Protein AF-0000000065810331 (afdb_homodimer)

Structure (mmCIF, N/CA/C/O backbone):
data_AF-0000000065810331-model_v1
#
loop_
_entity.id
_entity.type
_entity.pdbx_description
1 polymer 'Photosystem II extrinsic protein V'
#
loop_
_atom_site.group_PDB
_atom_site.id
_atom_site.type_symbol
_atom_site.label_atom_id
_atom_site.label_alt_id
_atom_site.label_comp_id
_atom_site.label_asym_id
_atom_site.label_entity_id
_atom_site.label_seq_id
_atom_site.pdbx_PDB_ins_code
_atom_site.Cartn_x
_atom_site.Cartn_y
_atom_site.Cartn_z
_atom_site.occupancy
_atom_site.B_iso_or_equiv
_atom_site.auth_seq_id
_atom_site.auth_comp_id
_atom_site.auth_asym_id
_atom_site.auth_atom_id
_atom_site.pdbx_PDB_model_num
ATOM 1 N N . MET A 1 1 ? 68.625 -3.775 -7.477 1 37.31 1 MET A N 1
ATOM 2 C CA . MET A 1 1 ? 67.625 -3.791 -6.391 1 37.31 1 MET A CA 1
ATOM 3 C C . MET A 1 1 ? 66.25 -3.289 -6.871 1 37.31 1 MET A C 1
ATOM 5 O O . MET A 1 1 ? 66.062 -2.08 -6.969 1 37.31 1 MET A O 1
ATOM 9 N N . PHE A 1 2 ? 65.688 -3.941 -7.91 1 48.97 2 PHE A N 1
ATOM 10 C CA . PHE A 1 2 ? 64.375 -3.711 -8.516 1 48.97 2 PHE A CA 1
ATOM 11 C C . PHE A 1 2 ? 63.25 -3.971 -7.512 1 48.97 2 PHE A C 1
ATOM 13 O O . PHE A 1 2 ? 63.125 -5.082 -6.996 1 48.97 2 PHE A O 1
ATOM 20 N N . VAL A 1 3 ? 62.844 -2.977 -6.668 1 42.34 3 VAL A N 1
ATOM 21 C CA . VAL A 1 3 ? 61.688 -2.959 -5.773 1 42.34 3 VAL A CA 1
ATOM 22 C C . VAL A 1 3 ? 60.406 -3.244 -6.566 1 42.34 3 VAL A C 1
ATOM 24 O O . VAL A 1 3 ? 60.062 -2.502 -7.492 1 42.34 3 VAL A O 1
ATOM 27 N N . LYS A 1 4 ? 60 -4.527 -6.75 1 50.56 4 LYS A N 1
ATOM 28 C CA . LYS A 1 4 ? 58.688 -4.926 -7.242 1 50.56 4 LYS A CA 1
ATOM 29 C C . LYS A 1 4 ? 57.562 -4.238 -6.453 1 50.56 4 LYS A C 1
ATOM 31 O O . LYS A 1 4 ? 57.438 -4.449 -5.25 1 50.56 4 LYS A O 1
ATOM 36 N N . MET A 1 5 ? 57.125 -3.051 -6.891 1 46.34 5 MET A N 1
ATOM 37 C CA . MET A 1 5 ? 55.938 -2.43 -6.324 1 46.34 5 MET A CA 1
ATOM 38 C C . MET A 1 5 ? 54.719 -3.324 -6.512 1 46.34 5 MET A C 1
ATOM 40 O O . MET A 1 5 ? 54.281 -3.586 -7.645 1 46.34 5 MET A O 1
ATOM 44 N N . ILE A 1 6 ? 54.438 -4.363 -5.691 1 55.47 6 ILE A N 1
ATOM 45 C CA . ILE A 1 6 ? 53.156 -5.074 -5.637 1 55.47 6 ILE A CA 1
ATOM 46 C C . ILE A 1 6 ? 52.031 -4.082 -5.371 1 55.47 6 ILE A C 1
ATOM 48 O O . ILE A 1 6 ? 52 -3.453 -4.312 1 55.47 6 ILE A O 1
ATOM 52 N N . GLY A 1 7 ? 51.5 -3.381 -6.395 1 48 7 GLY A N 1
ATOM 53 C CA . GLY A 1 7 ? 50.281 -2.605 -6.273 1 48 7 GLY A CA 1
ATOM 54 C C . GLY A 1 7 ? 49.094 -3.422 -5.773 1 48 7 GLY A C 1
ATOM 55 O O . GLY A 1 7 ? 48.719 -4.426 -6.383 1 48 7 GLY A O 1
ATOM 56 N N . TRP A 1 8 ? 48.719 -3.385 -4.438 1 53.47 8 TRP A N 1
ATOM 57 C CA . TRP A 1 8 ? 47.5 -3.916 -3.844 1 53.47 8 TRP A CA 1
ATOM 58 C C . TRP A 1 8 ? 46.281 -3.377 -4.562 1 53.47 8 TRP A C 1
ATOM 60 O O . TRP A 1 8 ? 45.938 -2.195 -4.441 1 53.47 8 TRP A O 1
ATOM 70 N N . LEU A 1 9 ? 45.812 -4.016 -5.691 1 54.44 9 LEU A N 1
ATOM 71 C CA . LEU A 1 9 ? 44.5 -3.732 -6.246 1 54.44 9 LEU A CA 1
ATOM 72 C C . LEU A 1 9 ? 43.406 -4.031 -5.227 1 54.44 9 LEU A C 1
ATOM 74 O O . LEU A 1 9 ? 43.156 -5.195 -4.883 1 54.44 9 LEU A O 1
ATOM 78 N N . VAL A 1 10 ? 43 -3.109 -4.301 1 52.91 10 VAL A N 1
ATOM 79 C CA . VAL A 1 10 ? 41.812 -3.211 -3.461 1 52.91 10 VAL A CA 1
ATOM 80 C C . VAL A 1 10 ? 40.562 -3.309 -4.34 1 52.91 10 VAL A C 1
ATOM 82 O O . VAL A 1 10 ? 40.219 -2.354 -5.039 1 52.91 10 VAL A O 1
ATOM 85 N N . LEU A 1 11 ? 40.188 -4.473 -4.801 1 52.38 11 LEU A N 1
ATOM 86 C CA . LEU A 1 11 ? 38.875 -4.703 -5.391 1 52.38 11 LEU A CA 1
ATOM 87 C C . LEU A 1 11 ? 37.75 -4.223 -4.461 1 52.38 11 LEU A C 1
ATOM 89 O O . LEU A 1 11 ? 37.531 -4.816 -3.402 1 52.38 11 LEU A O 1
ATOM 93 N N . PHE A 1 12 ? 37.406 -2.973 -4.527 1 50.09 12 PHE A N 1
ATOM 94 C CA . PHE A 1 12 ? 36.188 -2.496 -3.877 1 50.09 12 PHE A CA 1
ATOM 95 C C . PHE A 1 12 ? 35 -3.32 -4.312 1 50.09 12 PHE A C 1
ATOM 97 O O . PHE A 1 12 ? 34.594 -3.262 -5.473 1 50.09 12 PHE A O 1
ATOM 104 N N . LEU A 1 13 ? 34.75 -4.48 -3.742 1 48.56 13 LEU A N 1
ATOM 105 C CA . LEU A 1 13 ? 33.438 -5.125 -3.83 1 48.56 13 LEU A CA 1
ATOM 106 C C . LEU A 1 13 ? 32.344 -4.148 -3.473 1 48.56 13 LEU A C 1
ATOM 108 O O . LEU A 1 13 ? 32.188 -3.752 -2.312 1 48.56 13 LEU A O 1
ATOM 112 N N . PHE A 1 14 ? 32 -3.268 -4.422 1 50.59 14 PHE A N 1
ATOM 113 C CA . PHE A 1 14 ? 30.75 -2.525 -4.27 1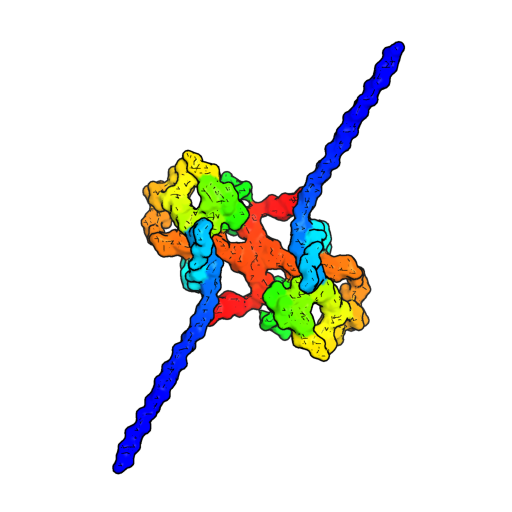 50.59 14 PHE A CA 1
ATOM 114 C C . PHE A 1 14 ? 29.609 -3.465 -3.934 1 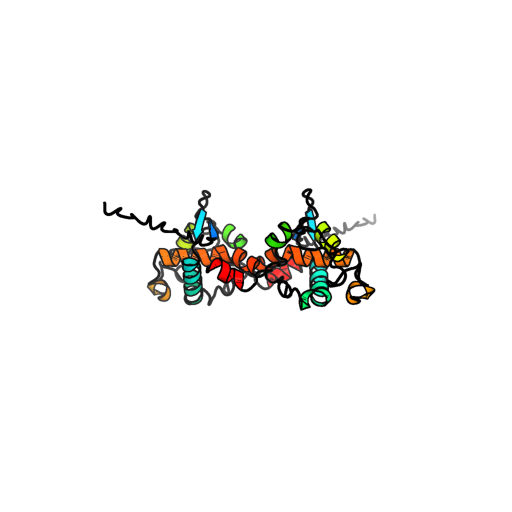50.59 14 PHE A C 1
ATOM 116 O O . PHE A 1 14 ? 29.188 -4.27 -4.77 1 50.59 14 PHE A O 1
ATOM 123 N N . ALA A 1 15 ? 29.516 -3.898 -2.738 1 48.25 15 ALA A N 1
ATOM 124 C CA . ALA A 1 15 ? 28.266 -4.512 -2.281 1 48.25 15 ALA A CA 1
ATOM 125 C C . ALA A 1 15 ? 27.062 -3.686 -2.709 1 48.25 15 ALA A C 1
ATOM 127 O O . ALA A 1 15 ? 26.797 -2.621 -2.145 1 48.25 15 ALA A O 1
ATOM 128 N N . HIS A 1 16 ? 26.734 -3.668 -4.004 1 50.38 16 HIS A N 1
ATOM 129 C CA . HIS A 1 16 ? 25.422 -3.145 -4.363 1 50.38 16 HIS A CA 1
ATOM 130 C C . HIS A 1 16 ? 24.344 -3.711 -3.451 1 50.38 16 HIS A C 1
ATOM 132 O O . HIS A 1 16 ? 24.094 -4.918 -3.451 1 50.38 16 HIS A O 1
ATOM 138 N N . GLN A 1 17 ? 24.297 -3.236 -2.252 1 49.59 17 GLN A N 1
ATOM 139 C CA . GLN A 1 17 ? 23.172 -3.609 -1.402 1 49.59 17 GLN A CA 1
ATOM 140 C C . GLN A 1 17 ? 21.859 -3.596 -2.188 1 49.59 17 GLN A C 1
ATOM 142 O O . GLN A 1 17 ? 21.312 -2.529 -2.479 1 49.59 17 GLN A O 1
ATOM 147 N N . THR A 1 18 ? 21.672 -4.531 -3.109 1 57.12 18 THR A N 1
ATOM 148 C CA . THR A 1 18 ? 20.406 -4.68 -3.82 1 57.12 18 THR A CA 1
ATOM 149 C C . THR A 1 18 ? 19.25 -4.832 -2.838 1 57.12 18 THR A C 1
ATOM 151 O O . THR A 1 18 ? 19.359 -5.543 -1.835 1 57.12 18 THR A O 1
ATOM 154 N N . TRP A 1 19 ? 18.453 -3.828 -2.699 1 63.16 19 TRP A N 1
ATOM 155 C CA . TRP A 1 19 ? 17.266 -3.92 -1.845 1 63.16 19 TRP A CA 1
ATOM 156 C C . TRP A 1 19 ? 16.406 -5.113 -2.236 1 63.16 19 TRP A C 1
ATOM 158 O O . TRP A 1 19 ? 16.312 -5.461 -3.416 1 63.16 19 TRP A O 1
ATOM 168 N N . ALA A 1 20 ? 16.219 -5.934 -1.306 1 74.81 20 ALA A N 1
ATOM 169 C CA . ALA A 1 20 ? 15.359 -7.098 -1.478 1 74.81 20 ALA A CA 1
ATOM 170 C C . ALA A 1 20 ? 14.094 -6.973 -0.63 1 74.81 20 ALA A C 1
ATOM 172 O O . ALA A 1 20 ? 14.094 -6.285 0.394 1 74.81 20 ALA A O 1
ATOM 173 N N . ILE A 1 21 ? 13.055 -7.391 -1.246 1 82.31 21 ILE A N 1
ATOM 174 C CA . ILE A 1 21 ? 11.797 -7.449 -0.507 1 82.31 21 ILE A CA 1
ATOM 175 C C . ILE A 1 21 ? 11.648 -8.82 0.146 1 82.31 21 ILE A C 1
ATOM 177 O O . ILE A 1 21 ? 11.891 -9.852 -0.49 1 82.31 21 ILE A O 1
ATOM 181 N N . GLU A 1 22 ? 11.328 -8.758 1.366 1 87.31 22 GLU A N 1
ATOM 182 C CA . GLU A 1 22 ? 11.102 -10 2.098 1 87.31 22 GLU A CA 1
ATOM 183 C C . GLU A 1 22 ? 9.68 -10.516 1.893 1 87.31 22 GLU A C 1
ATOM 185 O O . GLU A 1 22 ? 8.719 -9.75 2.004 1 87.31 22 GLU A O 1
ATOM 190 N N . VAL A 1 23 ? 9.648 -11.773 1.559 1 92.94 23 VAL A N 1
ATOM 191 C CA . VAL A 1 23 ? 8.352 -12.398 1.335 1 92.94 23 VAL A CA 1
ATOM 192 C C . VAL A 1 23 ? 8.266 -13.703 2.115 1 92.94 23 VAL A C 1
ATOM 194 O O . VAL A 1 23 ? 9.242 -14.453 2.193 1 92.94 23 VAL A O 1
ATOM 197 N N . ALA A 1 24 ? 7.102 -13.984 2.705 1 92.88 24 ALA A N 1
ATOM 198 C CA . ALA A 1 24 ? 6.902 -15.25 3.414 1 92.88 24 ALA A CA 1
ATOM 199 C C . ALA A 1 24 ? 7.027 -16.438 2.465 1 92.88 24 ALA A C 1
ATOM 201 O O . ALA A 1 24 ? 6.395 -16.469 1.407 1 92.88 24 ALA A O 1
ATOM 202 N N . LYS A 1 25 ? 7.844 -17.328 2.857 1 94.56 25 LYS A N 1
ATOM 203 C CA . LYS A 1 25 ? 8.062 -18.5 2.023 1 94.56 25 LYS A CA 1
ATOM 204 C C . LYS A 1 25 ? 7.012 -19.578 2.293 1 94.56 25 LYS A C 1
ATOM 206 O O . LYS A 1 25 ? 6.523 -20.219 1.362 1 94.56 25 LYS A O 1
ATOM 211 N N . ASP A 1 26 ? 6.727 -19.719 3.619 1 94.12 26 ASP A N 1
ATOM 212 C CA . ASP A 1 26 ? 5.801 -20.75 4.047 1 94.12 26 ASP A CA 1
ATOM 213 C C . ASP A 1 26 ? 5.172 -20.406 5.395 1 94.12 26 ASP A C 1
ATOM 215 O O . ASP A 1 26 ? 5.32 -19.297 5.887 1 94.12 26 ASP A O 1
ATOM 219 N N . THR A 1 27 ? 4.414 -21.375 5.953 1 88.38 27 THR A N 1
ATOM 220 C CA . THR A 1 27 ? 3.701 -21.109 7.199 1 88.38 27 THR A CA 1
ATOM 221 C C . THR A 1 27 ? 4.617 -21.328 8.398 1 88.38 27 THR A C 1
ATOM 223 O O . THR A 1 27 ? 4.227 -21.078 9.539 1 88.38 27 THR A O 1
ATOM 226 N N . ASN A 1 28 ? 5.836 -21.766 8.148 1 89.38 28 ASN A N 1
ATOM 227 C CA . ASN A 1 28 ? 6.758 -22.047 9.242 1 89.38 28 ASN A CA 1
ATOM 228 C C . ASN A 1 28 ? 7.637 -20.828 9.562 1 89.38 28 ASN A C 1
ATOM 230 O O . ASN A 1 28 ? 8.633 -20.953 10.281 1 89.38 28 ASN A O 1
ATOM 234 N N . GLY A 1 29 ? 7.359 -19.734 8.969 1 85.31 29 GLY A N 1
ATOM 235 C CA . GLY A 1 29 ? 8.078 -18.516 9.281 1 85.31 29 GLY A CA 1
ATOM 236 C C . GLY A 1 29 ? 9.25 -18.25 8.352 1 85.31 29 GLY A C 1
ATOM 237 O O . GLY A 1 29 ? 9.984 -17.281 8.523 1 85.31 29 GLY A O 1
ATOM 238 N N . GLY A 1 30 ? 9.406 -19.125 7.375 1 90.38 30 GLY A N 1
ATOM 239 C CA . GLY A 1 30 ? 10.461 -18.891 6.398 1 90.38 30 GLY A CA 1
ATOM 240 C C . GLY A 1 30 ? 10.25 -17.625 5.586 1 90.38 30 GLY A C 1
ATOM 241 O O . GLY A 1 30 ? 9.117 -17.281 5.25 1 90.38 30 GLY A O 1
ATOM 242 N N . ILE A 1 31 ? 11.352 -16.906 5.398 1 90.19 31 ILE A N 1
ATOM 243 C CA . ILE A 1 31 ? 11.32 -15.68 4.609 1 90.19 31 ILE A CA 1
ATOM 244 C C . ILE A 1 31 ? 12.32 -15.781 3.461 1 90.19 31 ILE A C 1
ATOM 246 O O . ILE A 1 31 ? 13.406 -16.344 3.619 1 90.19 31 ILE A O 1
ATOM 250 N N . LEU A 1 32 ? 11.891 -15.32 2.33 1 91.44 32 LEU A N 1
ATOM 251 C CA . LEU A 1 32 ? 12.781 -15.234 1.182 1 91.44 32 LEU A CA 1
ATOM 252 C C . LEU A 1 32 ? 12.953 -13.789 0.734 1 91.44 32 LEU A C 1
ATOM 254 O O . LEU A 1 32 ? 11.992 -13.016 0.728 1 91.44 32 LEU A O 1
ATOM 258 N N . ASN A 1 33 ? 14.164 -13.469 0.441 1 89.88 33 ASN A N 1
ATOM 259 C CA . ASN A 1 33 ? 14.453 -12.172 -0.164 1 89.88 33 ASN A CA 1
ATOM 260 C C . ASN A 1 33 ? 14.344 -12.227 -1.685 1 89.88 33 ASN A C 1
ATOM 262 O O . ASN A 1 33 ? 15.031 -13.023 -2.332 1 89.88 33 ASN A O 1
ATOM 266 N N . ILE A 1 34 ? 13.484 -11.398 -2.172 1 89.81 34 ILE A N 1
ATOM 267 C CA . ILE A 1 34 ? 13.258 -11.398 -3.611 1 89.81 34 ILE A CA 1
ATOM 268 C C . ILE A 1 34 ? 14.039 -10.25 -4.254 1 89.81 34 ILE A C 1
ATOM 270 O O . ILE A 1 34 ? 13.898 -9.094 -3.85 1 89.81 34 ILE A O 1
ATOM 274 N N . ALA A 1 35 ? 14.797 -10.57 -5.258 1 88.81 35 ALA A N 1
ATOM 275 C CA . ALA A 1 35 ? 15.578 -9.57 -5.973 1 88.81 35 ALA A CA 1
ATOM 276 C C . ALA A 1 35 ? 14.695 -8.742 -6.902 1 88.81 35 ALA A C 1
ATOM 278 O O . ALA A 1 35 ? 13.695 -9.242 -7.422 1 88.81 35 ALA A O 1
ATOM 279 N N . PRO A 1 36 ? 15.117 -7.523 -7.164 1 88.38 36 PRO A N 1
ATOM 280 C CA . PRO A 1 36 ? 14.328 -6.652 -8.039 1 88.38 36 PRO A CA 1
ATOM 281 C C . PRO A 1 36 ? 14.102 -7.262 -9.422 1 88.38 36 PRO A C 1
ATOM 283 O O . PRO A 1 36 ? 13.008 -7.121 -9.992 1 88.38 36 PRO A O 1
ATOM 286 N N . GLU A 1 37 ? 15.109 -7.941 -9.93 1 91.88 37 GLU A N 1
ATOM 287 C CA . GLU A 1 37 ? 14.969 -8.539 -11.25 1 91.88 37 GLU A CA 1
ATOM 288 C C . GLU A 1 37 ? 13.898 -9.633 -11.258 1 91.88 37 GLU A C 1
ATOM 290 O O . GLU A 1 37 ? 13.156 -9.781 -12.227 1 91.88 37 GLU A O 1
ATOM 295 N N . GLN A 1 38 ? 13.844 -10.367 -10.195 1 93.88 38 GLN A N 1
ATOM 296 C CA . GLN A 1 38 ? 12.828 -11.406 -10.07 1 93.88 38 GLN A CA 1
ATOM 297 C C . GLN A 1 38 ? 11.43 -10.805 -9.961 1 93.88 38 GLN A C 1
ATOM 299 O O . GLN A 1 38 ? 10.469 -11.352 -10.5 1 93.88 38 GLN A O 1
ATOM 304 N N . LEU A 1 39 ? 11.336 -9.758 -9.273 1 94.44 39 LEU A N 1
ATOM 305 C CA . LEU A 1 39 ? 10.055 -9.062 -9.148 1 94.44 39 LEU A CA 1
ATOM 306 C C . LEU A 1 39 ? 9.594 -8.539 -10.5 1 94.44 39 LEU A C 1
ATOM 308 O O . LEU A 1 39 ? 8.414 -8.641 -10.844 1 94.44 39 LEU A O 1
ATOM 312 N N . LYS A 1 40 ? 10.539 -8.016 -11.258 1 95.75 40 LYS A N 1
ATOM 313 C CA . LYS A 1 40 ? 10.211 -7.535 -12.594 1 95.75 40 LYS A CA 1
ATOM 314 C C . LYS A 1 40 ? 9.727 -8.68 -13.484 1 95.75 40 LYS A C 1
ATOM 316 O O . LYS A 1 40 ? 8.758 -8.523 -14.227 1 95.75 40 LYS A O 1
ATOM 321 N N . ARG A 1 41 ? 10.406 -9.734 -13.422 1 97.19 41 ARG A N 1
ATOM 322 C CA . ARG A 1 41 ? 10 -10.914 -14.188 1 97.19 41 ARG A CA 1
ATOM 323 C C . ARG A 1 41 ? 8.609 -11.383 -13.766 1 97.19 41 ARG A C 1
ATOM 325 O O . ARG A 1 41 ? 7.766 -11.68 -14.617 1 97.19 41 ARG A O 1
ATOM 332 N N . GLY A 1 42 ? 8.344 -11.477 -12.484 1 98.25 42 GLY A N 1
ATOM 333 C CA . GLY A 1 42 ? 7.047 -11.875 -11.969 1 98.25 42 GLY A CA 1
ATOM 334 C C . GLY A 1 42 ? 5.914 -10.977 -12.445 1 98.25 42 GLY A C 1
ATOM 335 O O . GLY A 1 42 ? 4.84 -11.469 -12.797 1 98.25 42 GLY A O 1
ATOM 336 N N . LYS A 1 43 ? 6.203 -9.727 -12.422 1 97.81 43 LYS A N 1
ATOM 337 C CA . LYS A 1 43 ? 5.211 -8.773 -12.906 1 97.81 43 LYS A CA 1
ATOM 338 C C . LYS A 1 43 ? 4.883 -9.023 -14.375 1 97.81 43 LYS A C 1
ATOM 340 O O . LYS A 1 43 ? 3.709 -9.078 -14.758 1 97.81 43 LYS A O 1
ATOM 345 N N . ARG A 1 44 ? 5.875 -9.164 -15.219 1 98.31 44 ARG A N 1
ATOM 346 C CA . ARG A 1 44 ? 5.672 -9.422 -16.641 1 98.31 44 ARG A CA 1
ATOM 347 C C . ARG A 1 44 ? 4.855 -10.688 -16.859 1 98.31 44 ARG A C 1
ATOM 349 O O . ARG A 1 44 ? 3.902 -10.688 -17.641 1 98.31 44 ARG A O 1
ATOM 356 N N . LEU A 1 45 ? 5.215 -11.711 -16.188 1 98.69 45 LEU A N 1
ATOM 357 C CA . LEU A 1 45 ? 4.535 -12.992 -16.344 1 98.69 45 LEU A CA 1
ATOM 358 C C . LEU A 1 45 ? 3.105 -12.914 -15.82 1 98.69 45 LEU A C 1
ATOM 360 O O . LEU A 1 45 ? 2.18 -13.43 -16.453 1 98.69 45 LEU A O 1
ATOM 364 N N . PHE A 1 46 ? 2.912 -12.281 -14.727 1 98.69 46 PHE A N 1
ATOM 365 C CA . PHE A 1 46 ? 1.565 -12.094 -14.203 1 98.69 46 PHE A CA 1
ATOM 366 C C . PHE A 1 46 ? 0.681 -11.375 -15.211 1 98.69 46 PHE A C 1
ATOM 368 O O . PHE A 1 46 ? -0.453 -11.797 -15.461 1 98.69 46 PHE A O 1
ATOM 375 N N . ASN A 1 47 ? 1.188 -10.305 -15.773 1 97.81 47 ASN A N 1
ATOM 376 C CA . ASN A 1 47 ? 0.433 -9.508 -16.719 1 97.81 47 ASN A CA 1
ATOM 377 C C . ASN A 1 47 ? 0.071 -10.312 -17.969 1 97.81 47 ASN A C 1
ATOM 379 O O . ASN A 1 47 ? -1.024 -10.156 -18.516 1 97.81 47 ASN A O 1
ATOM 383 N N . SER A 1 48 ? 0.91 -11.188 -18.344 1 97.38 48 SER A N 1
ATOM 384 C CA . SER A 1 48 ? 0.684 -11.922 -19.578 1 97.38 48 SER A CA 1
ATOM 385 C C . SER A 1 48 ? -0.166 -13.164 -19.344 1 97.38 48 SER A C 1
ATOM 387 O O . SER A 1 48 ? -0.877 -13.625 -20.234 1 97.38 48 SER A O 1
ATOM 389 N N . HIS A 1 49 ? -0.121 -13.664 -18.094 1 97.88 49 HIS A N 1
ATOM 390 C CA . HIS A 1 49 ? -0.708 -14.984 -17.875 1 97.88 49 HIS A CA 1
ATOM 391 C C . HIS A 1 49 ? -1.94 -14.898 -16.984 1 97.88 49 HIS A C 1
ATOM 393 O O . HIS A 1 49 ? -2.818 -15.758 -17.047 1 97.88 49 HIS A O 1
ATOM 399 N N . CYS A 1 50 ? -2.043 -13.891 -16.172 1 98.06 50 CYS A N 1
ATOM 400 C CA . CYS A 1 50 ? -2.99 -13.992 -15.062 1 98.06 50 CYS A CA 1
ATOM 401 C C . CYS A 1 50 ? -3.895 -12.766 -15.008 1 98.06 50 CYS A C 1
ATOM 403 O O . CYS A 1 50 ? -5.035 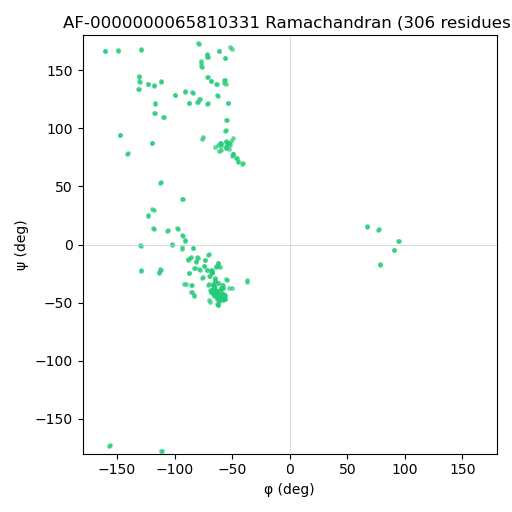-12.852 -14.547 1 98.06 50 CYS A O 1
ATOM 405 N N . SER A 1 51 ? -3.498 -11.586 -15.602 1 97.12 51 SER A N 1
ATOM 406 C CA . SER A 1 51 ? -4.094 -10.289 -15.289 1 97.12 51 SER A CA 1
ATOM 407 C C . SER A 1 51 ? -5.418 -10.094 -16.031 1 97.12 51 SER A C 1
ATOM 409 O O . SER A 1 51 ? -6.18 -9.18 -15.711 1 97.12 51 SER A O 1
ATOM 411 N N . SER A 1 52 ? -5.742 -10.914 -16.953 1 96.38 52 SER A N 1
ATOM 412 C CA . SER A 1 52 ? -7.02 -10.766 -17.641 1 96.38 52 SER A CA 1
ATOM 413 C C . SER A 1 52 ? -8.188 -10.984 -16.688 1 96.38 52 SER A C 1
ATOM 415 O O . SER A 1 52 ? -9.242 -10.359 -16.828 1 96.38 52 SER A O 1
ATOM 417 N N . CYS A 1 53 ? -7.988 -11.812 -15.742 1 96.62 53 CYS A N 1
ATOM 418 C CA . CYS A 1 53 ? -9.055 -12.078 -14.781 1 96.62 53 CYS A CA 1
ATOM 419 C C . CYS A 1 53 ? -8.703 -11.539 -13.406 1 96.62 53 CYS A C 1
ATOM 421 O O . CYS A 1 53 ? -9.578 -11.383 -12.547 1 96.62 53 CYS A O 1
ATOM 423 N N . HIS A 1 54 ? -7.391 -11.367 -13.188 1 97.06 54 HIS A N 1
ATOM 424 C CA . HIS A 1 54 ? -6.938 -10.883 -11.891 1 97.06 54 HIS A CA 1
ATOM 425 C C . HIS A 1 54 ? -6.348 -9.477 -12.008 1 97.06 54 HIS A C 1
ATOM 427 O O . HIS A 1 54 ? -5.246 -9.219 -11.516 1 97.06 54 HIS A O 1
ATOM 433 N N . VAL A 1 55 ? -7.129 -8.57 -12.578 1 93.38 55 VAL A N 1
ATOM 434 C CA . VAL A 1 55 ? -6.672 -7.203 -12.789 1 93.38 55 VAL A CA 1
ATOM 435 C C . VAL A 1 55 ? -6.609 -6.465 -11.453 1 93.38 55 VAL A C 1
ATOM 437 O O . VAL A 1 55 ? -7.602 -6.414 -10.719 1 93.38 55 VAL A O 1
ATOM 440 N N . GLY A 1 56 ? -5.406 -6 -11.148 1 92.88 56 GLY A N 1
ATOM 441 C CA . GLY A 1 56 ? -5.246 -5.266 -9.898 1 92.88 56 GLY A CA 1
ATOM 442 C C . GLY A 1 56 ? -5.43 -6.137 -8.672 1 92.88 56 GLY A C 1
ATOM 443 O O . GLY A 1 56 ? -5.762 -5.633 -7.594 1 92.88 56 GLY A O 1
ATOM 444 N N . GLY A 1 57 ? -5.383 -7.43 -8.844 1 95.94 57 GLY A N 1
ATOM 445 C CA . GLY A 1 57 ? -5.504 -8.344 -7.715 1 95.94 57 GLY A CA 1
ATOM 446 C C . GLY A 1 57 ? -6.934 -8.758 -7.438 1 95.94 57 GLY A C 1
ATOM 447 O O . GLY A 1 57 ? -7.184 -9.586 -6.555 1 95.94 57 GLY A O 1
ATOM 448 N N . ILE A 1 58 ? -7.816 -8.148 -8.188 1 94.5 58 ILE A N 1
ATOM 449 C CA . ILE A 1 58 ? -9.211 -8.578 -8.102 1 94.5 58 ILE A CA 1
ATOM 450 C C . ILE A 1 58 ? -9.398 -9.875 -8.875 1 94.5 58 ILE A C 1
ATOM 452 O O . ILE A 1 58 ? -8.57 -10.234 -9.719 1 94.5 58 ILE A O 1
ATOM 456 N N . THR A 1 59 ? -10.43 -10.578 -8.469 1 95 59 THR A N 1
ATOM 457 C CA . THR A 1 59 ? -10.844 -11.758 -9.234 1 95 59 THR A CA 1
ATOM 458 C C . THR A 1 59 ? -12.156 -11.492 -9.961 1 95 59 THR A C 1
ATOM 460 O O . THR A 1 59 ? -13.219 -11.445 -9.336 1 95 59 THR A O 1
ATOM 463 N N . LYS A 1 60 ? -12.062 -11.383 -11.258 1 93.44 60 LYS A N 1
ATOM 464 C CA . LYS A 1 60 ? -13.211 -10.992 -12.07 1 93.44 60 LYS A CA 1
ATOM 465 C C . LYS A 1 60 ? -14.367 -11.977 -11.906 1 93.44 60 LYS A C 1
ATOM 467 O O . LYS A 1 60 ? -15.531 -11.57 -11.859 1 93.44 60 LYS A O 1
ATOM 472 N N . THR A 1 61 ? -14.07 -13.234 -11.797 1 92.5 61 THR A N 1
ATOM 473 C CA . THR A 1 61 ? -15.102 -14.266 -11.75 1 92.5 61 THR A CA 1
ATOM 474 C C . THR A 1 61 ? -15.734 -14.336 -10.367 1 92.5 61 THR A C 1
ATOM 476 O O . THR A 1 61 ? -16.812 -14.914 -10.195 1 92.5 61 THR A O 1
ATOM 479 N N . ASN A 1 62 ? -15.023 -13.836 -9.32 1 90.69 62 ASN A N 1
ATOM 480 C CA . ASN A 1 62 ? -15.523 -13.742 -7.949 1 90.69 62 ASN A CA 1
ATOM 481 C C . ASN A 1 62 ? -14.945 -12.531 -7.227 1 90.69 62 ASN A C 1
ATOM 483 O O . ASN A 1 62 ? -13.922 -12.633 -6.543 1 90.69 62 ASN A O 1
ATOM 487 N N . PRO A 1 63 ? -15.672 -11.453 -7.262 1 89.06 63 PRO A N 1
ATOM 488 C CA . PRO A 1 63 ? -15.094 -10.203 -6.766 1 89.06 63 PRO A CA 1
ATOM 489 C C . PRO A 1 63 ? -14.922 -10.195 -5.25 1 89.06 63 PRO A C 1
ATOM 491 O O . PRO A 1 63 ? -14.258 -9.305 -4.707 1 89.06 63 PRO A O 1
ATOM 494 N N . ASN A 1 64 ? -15.461 -11.219 -4.566 1 87.88 64 ASN A N 1
ATOM 495 C CA . ASN A 1 64 ? -15.312 -11.297 -3.115 1 87.88 64 ASN A CA 1
ATOM 496 C C . ASN A 1 64 ? -13.961 -11.883 -2.719 1 87.88 64 ASN A C 1
ATOM 498 O O . ASN A 1 64 ? -13.586 -11.852 -1.545 1 87.88 64 ASN A O 1
ATOM 502 N N . ILE A 1 65 ? -13.32 -12.469 -3.65 1 91.12 65 ILE A N 1
ATOM 503 C CA . ILE A 1 65 ? -12.016 -13.086 -3.406 1 91.12 65 ILE A CA 1
ATOM 504 C C . ILE A 1 65 ? -10.953 -12.383 -4.25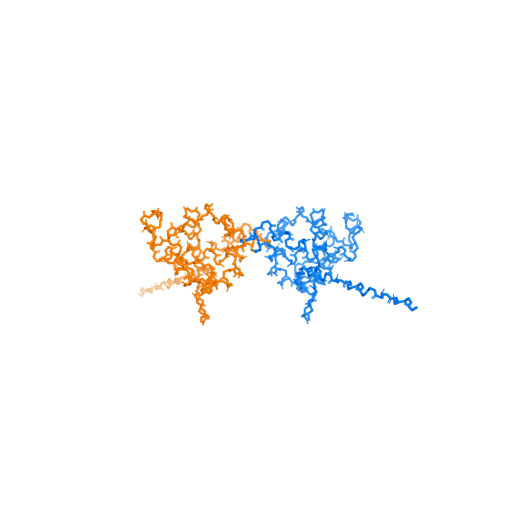 1 91.12 65 ILE A C 1
ATOM 506 O O . ILE A 1 65 ? -11 -12.422 -5.48 1 91.12 65 ILE A O 1
ATOM 510 N N . GLY A 1 66 ? -10.031 -11.695 -3.568 1 94.19 66 GLY A N 1
ATOM 511 C CA . GLY A 1 66 ? -8.938 -11.039 -4.262 1 94.19 66 GLY A CA 1
ATOM 512 C C . GLY A 1 66 ? -7.59 -11.68 -3.98 1 94.19 66 GLY A C 1
ATOM 513 O O . GLY A 1 66 ? -7.504 -12.68 -3.266 1 94.19 66 GLY A O 1
ATOM 514 N N . LEU A 1 67 ? -6.551 -11.078 -4.555 1 97.12 67 LEU A N 1
ATOM 515 C CA . LEU A 1 67 ? -5.191 -11.578 -4.387 1 97.12 67 LEU A CA 1
ATOM 516 C C . LEU A 1 67 ? -4.453 -10.805 -3.301 1 97.12 67 LEU A C 1
ATOM 518 O O . LEU A 1 67 ? -3.225 -10.852 -3.227 1 97.12 67 LEU A O 1
ATOM 522 N N . ASP A 1 68 ? -5.211 -10.047 -2.52 1 93.94 68 ASP A N 1
ATOM 523 C CA . ASP A 1 68 ? -4.609 -9.383 -1.37 1 93.94 68 ASP A CA 1
ATOM 524 C C . ASP A 1 68 ? -4.273 -10.391 -0.269 1 93.94 68 ASP A C 1
ATOM 526 O O . ASP A 1 68 ? -4.836 -11.484 -0.228 1 93.94 68 ASP A O 1
ATOM 530 N N . LEU A 1 69 ? -3.459 -9.992 0.634 1 93.56 69 LEU A N 1
ATOM 531 C CA . LEU A 1 69 ? -2.924 -10.898 1.644 1 93.56 69 LEU A CA 1
ATOM 532 C C . LEU A 1 69 ? -4.035 -11.43 2.543 1 93.56 69 LEU A C 1
ATOM 534 O O . LEU A 1 69 ? -4.02 -12.594 2.934 1 93.56 69 LEU A O 1
ATOM 538 N N . GLU A 1 70 ? -4.984 -10.578 2.908 1 90.75 70 GLU A N 1
ATOM 539 C CA . GLU A 1 70 ? -6.07 -11.008 3.781 1 90.75 70 GLU A CA 1
ATOM 540 C C . GLU A 1 70 ? -6.902 -12.109 3.119 1 90.75 70 GLU A C 1
ATOM 542 O O . GLU A 1 70 ? -7.109 -13.172 3.703 1 90.75 70 GLU A O 1
ATOM 547 N N . SER A 1 71 ? -7.34 -11.852 1.928 1 94.31 71 SER A N 1
ATOM 548 C CA . SER A 1 71 ? -8.117 -12.844 1.192 1 94.31 71 SER A CA 1
ATOM 549 C C . SER A 1 71 ? -7.352 -14.148 1.036 1 94.31 71 SER A C 1
ATOM 551 O O . SER A 1 71 ? -7.902 -15.227 1.262 1 94.31 71 SER A O 1
ATOM 553 N N . LEU A 1 72 ? -6.102 -14.07 0.685 1 96.81 72 LEU A N 1
ATOM 554 C CA . LEU A 1 72 ? -5.277 -15.25 0.458 1 96.81 72 LEU A CA 1
ATOM 555 C C . LEU A 1 72 ? -5.074 -16.031 1.756 1 96.81 72 LEU A C 1
ATOM 557 O O . LEU A 1 72 ? -5.02 -17.266 1.747 1 96.81 72 LEU A O 1
ATOM 561 N N . SER A 1 73 ? -4.984 -15.336 2.861 1 96 73 SER A N 1
ATOM 562 C CA . SER A 1 73 ? -4.73 -15.977 4.145 1 96 73 SER A CA 1
ATOM 563 C C . SER A 1 73 ? -5.949 -16.75 4.625 1 96 73 SER A C 1
ATOM 565 O O . SER A 1 73 ? -5.828 -17.672 5.438 1 96 73 SER A O 1
ATOM 567 N N . LEU A 1 74 ? -7.094 -16.391 4.121 1 95.88 74 LEU A N 1
ATOM 568 C CA . LEU A 1 74 ? -8.336 -16.969 4.609 1 95.88 74 LEU A CA 1
ATOM 569 C C . LEU A 1 74 ? -8.75 -18.172 3.752 1 95.88 74 LEU A C 1
ATOM 571 O O . LEU A 1 74 ? -9.719 -18.859 4.066 1 95.88 74 LEU A O 1
ATOM 575 N N . ALA A 1 75 ? -8 -18.438 2.721 1 96.81 75 ALA A N 1
ATOM 576 C CA . ALA A 1 75 ? -8.242 -19.641 1.914 1 96.81 75 ALA A CA 1
ATOM 577 C C . ALA A 1 75 ? -7.852 -20.891 2.676 1 96.81 75 ALA A C 1
ATOM 579 O O . ALA A 1 75 ? -7.125 -20.828 3.67 1 96.81 75 ALA A O 1
ATOM 580 N N . THR A 1 76 ? -8.414 -22.062 2.162 1 97.44 76 THR A N 1
ATOM 581 C CA . THR A 1 76 ? -8.008 -23.375 2.66 1 97.44 76 THR A CA 1
ATOM 582 C C . THR A 1 76 ? -7.359 -24.188 1.552 1 97.44 76 THR A C 1
ATOM 584 O O . THR A 1 76 ? -8.023 -24.562 0.583 1 97.44 76 THR A O 1
ATOM 587 N N . PRO A 1 77 ? -6.07 -24.578 1.86 1 97.5 77 PRO A N 1
ATOM 588 C CA . PRO A 1 77 ? -5.156 -24.016 2.859 1 97.5 77 PRO A CA 1
ATOM 589 C C . PRO A 1 77 ? -4.82 -22.547 2.6 1 97.5 77 PRO A C 1
ATOM 591 O O . PRO A 1 77 ? -5.137 -22.016 1.531 1 97.5 77 PRO A O 1
ATOM 594 N N . PRO A 1 78 ? -4.234 -21.875 3.551 1 96.94 78 PRO A N 1
ATOM 595 C CA . PRO A 1 78 ? -3.811 -20.5 3.299 1 96.94 78 PRO A CA 1
ATOM 596 C C . PRO A 1 78 ? -2.859 -20.375 2.109 1 96.94 78 PRO A C 1
ATOM 598 O O . PRO A 1 78 ? -1.997 -21.234 1.917 1 96.94 78 PRO A O 1
ATOM 601 N N . ARG A 1 79 ? -3.064 -19.266 1.34 1 97.81 79 ARG A N 1
ATOM 602 C CA . ARG A 1 79 ? -2.324 -19.109 0.093 1 97.81 79 ARG A CA 1
ATOM 603 C C . ARG A 1 79 ? -1.453 -17.859 0.132 1 97.81 79 ARG A C 1
ATOM 605 O O . ARG A 1 79 ? -0.934 -17.422 -0.898 1 97.81 79 ARG A O 1
ATOM 612 N N . ASN A 1 80 ? -1.224 -17.234 1.327 1 97.12 80 ASN A N 1
ATOM 613 C CA . ASN A 1 80 ? -0.518 -15.953 1.452 1 97.12 80 ASN A CA 1
ATOM 614 C C . ASN A 1 80 ? 0.972 -16.172 1.705 1 97.12 80 ASN A C 1
ATOM 616 O O . ASN A 1 80 ? 1.564 -15.484 2.547 1 97.12 80 ASN A O 1
ATOM 620 N N . ASN A 1 81 ? 1.537 -17.141 1.048 1 97.56 81 ASN A N 1
ATOM 621 C CA . ASN A 1 81 ? 2.977 -17.375 1.052 1 97.56 81 ASN A CA 1
ATOM 622 C C . ASN A 1 81 ? 3.451 -17.984 -0.264 1 97.56 81 ASN A C 1
ATOM 624 O O . ASN A 1 81 ? 2.637 -18.422 -1.075 1 97.56 81 ASN A O 1
ATOM 628 N N . LEU A 1 82 ? 4.73 -18.016 -0.532 1 98.31 82 LEU A N 1
ATOM 629 C CA . LEU A 1 82 ? 5.293 -18.391 -1.825 1 98.31 82 LEU A CA 1
ATOM 630 C C . LEU A 1 82 ? 4.941 -19.828 -2.168 1 98.31 82 LEU A C 1
ATOM 632 O O . LEU A 1 82 ? 4.406 -20.109 -3.246 1 98.31 82 LEU A O 1
ATOM 636 N N . ASP A 1 83 ? 5.184 -20.719 -1.278 1 98.19 83 ASP A N 1
ATOM 637 C CA . ASP A 1 83 ? 4.977 -22.125 -1.551 1 98.19 83 ASP A CA 1
ATOM 638 C C . ASP A 1 83 ? 3.504 -22.422 -1.837 1 98.19 83 ASP A C 1
ATOM 640 O O . ASP A 1 83 ? 3.186 -23.203 -2.736 1 98.19 83 ASP A O 1
ATOM 644 N N . ALA A 1 84 ? 2.66 -21.828 -1.092 1 98.38 84 ALA A N 1
ATOM 645 C CA . ALA A 1 84 ? 1.231 -22.078 -1.232 1 98.38 84 ALA A CA 1
ATOM 646 C C . ALA A 1 84 ? 0.708 -21.562 -2.57 1 98.38 84 ALA A C 1
ATOM 648 O O . ALA A 1 84 ? -0.114 -22.219 -3.217 1 98.38 84 ALA A O 1
ATOM 649 N N . LEU A 1 85 ? 1.142 -20.406 -2.998 1 98.62 85 LEU A N 1
ATOM 650 C CA . LEU A 1 85 ? 0.698 -19.859 -4.281 1 98.62 85 LEU A CA 1
ATOM 651 C C . LEU A 1 85 ? 1.247 -20.703 -5.434 1 98.62 85 LEU A C 1
ATOM 653 O O . LEU A 1 85 ? 0.556 -20.922 -6.434 1 98.62 85 LEU A O 1
ATOM 657 N N . VAL A 1 86 ? 2.477 -21.109 -5.32 1 98.62 86 VAL A N 1
ATOM 658 C CA . VAL A 1 86 ? 3.045 -21.984 -6.344 1 98.62 86 VAL A CA 1
ATOM 659 C C . VAL A 1 86 ? 2.227 -23.266 -6.441 1 98.62 86 VAL A C 1
ATOM 661 O O . VAL A 1 86 ? 1.878 -23.719 -7.539 1 98.62 86 VAL A O 1
ATOM 664 N N . ASP A 1 87 ? 1.94 -23.828 -5.27 1 98.56 87 ASP A N 1
ATOM 665 C CA . ASP A 1 87 ? 1.103 -25.031 -5.254 1 98.56 87 ASP A CA 1
ATOM 666 C C . ASP A 1 87 ? -0.233 -24.766 -5.949 1 98.56 87 ASP A C 1
ATOM 668 O O . ASP A 1 87 ? -0.696 -25.594 -6.738 1 98.56 87 ASP A O 1
ATOM 672 N N . TYR A 1 88 ? -0.816 -23.656 -5.676 1 98.81 88 TYR A N 1
ATOM 673 C CA . TYR A 1 88 ? -2.105 -23.312 -6.266 1 98.81 88 TYR A CA 1
ATOM 674 C C . TYR A 1 88 ? -2.004 -23.234 -7.785 1 98.81 88 TYR A C 1
ATOM 676 O O . TYR A 1 88 ? -2.887 -23.703 -8.5 1 98.81 88 TYR A O 1
ATOM 684 N N . MET A 1 89 ? -0.968 -22.609 -8.297 1 98.75 89 MET A N 1
ATOM 685 C CA . MET A 1 89 ? -0.807 -22.438 -9.742 1 98.75 89 MET A CA 1
ATOM 686 C C . MET A 1 89 ? -0.555 -23.781 -10.414 1 98.75 89 MET A C 1
ATOM 688 O O . MET A 1 89 ? -0.8 -23.938 -11.617 1 98.75 89 MET A O 1
ATOM 692 N N . LYS A 1 90 ? -0.08 -24.734 -9.617 1 98.62 90 LYS A N 1
ATOM 693 C CA . LYS A 1 90 ? 0.102 -26.078 -10.148 1 98.62 90 LYS A CA 1
ATOM 694 C C . LYS A 1 90 ? -1.205 -26.875 -10.109 1 98.62 90 LYS A C 1
ATOM 696 O O . LYS A 1 90 ? -1.558 -27.547 -11.086 1 98.62 90 LYS A O 1
ATOM 701 N N . ASN A 1 91 ? -1.91 -26.734 -8.953 1 98.19 91 ASN A N 1
ATOM 702 C CA . ASN A 1 91 ? -3.117 -27.516 -8.695 1 98.19 91 ASN A CA 1
ATOM 703 C C . ASN A 1 91 ? -4.18 -26.688 -7.988 1 98.19 91 ASN A C 1
ATOM 705 O O . ASN A 1 91 ? -4.469 -26.906 -6.812 1 98.19 91 ASN A O 1
ATOM 709 N N . PRO A 1 92 ? -4.902 -25.828 -8.711 1 98.44 92 PRO A N 1
ATOM 710 C CA . PRO A 1 92 ? -5.855 -24.922 -8.062 1 98.44 92 PRO A CA 1
ATOM 711 C C . PRO A 1 92 ? -7.09 -25.641 -7.531 1 98.44 92 PRO A C 1
ATOM 713 O O . PRO A 1 92 ? -7.574 -26.594 -8.156 1 98.44 92 PRO A O 1
ATOM 716 N N . THR A 1 93 ? -7.582 -25.188 -6.414 1 98.44 93 THR A N 1
ATOM 717 C CA . THR A 1 93 ? -8.805 -25.688 -5.797 1 98.44 93 THR A CA 1
ATOM 718 C C . THR A 1 93 ? -9.75 -24.547 -5.461 1 98.44 93 THR A C 1
ATOM 720 O O . THR A 1 93 ? -9.383 -23.375 -5.562 1 98.44 93 THR A O 1
ATOM 723 N N . THR A 1 94 ? -10.945 -24.906 -5.133 1 97.81 94 THR A N 1
ATOM 724 C CA . THR A 1 94 ? -11.883 -23.922 -4.59 1 97.81 94 THR A CA 1
ATOM 725 C C . THR A 1 94 ? -11.297 -23.25 -3.348 1 97.81 94 THR A C 1
ATOM 727 O O . THR A 1 94 ? -10.328 -23.734 -2.77 1 97.81 94 THR A O 1
ATOM 730 N N . TYR A 1 95 ? -11.891 -22.125 -3.078 1 97.5 95 TYR A N 1
ATOM 731 C CA . TYR A 1 95 ? -11.383 -21.312 -1.982 1 97.5 95 TYR A CA 1
ATOM 732 C C . TYR A 1 95 ? -11.312 -22.125 -0.689 1 97.5 95 TYR A C 1
ATOM 734 O O . TYR A 1 95 ? -10.414 -21.922 0.127 1 97.5 95 TYR A O 1
ATOM 742 N N . ASP A 1 96 ? -12.211 -23.094 -0.532 1 97.12 96 ASP A N 1
ATOM 743 C CA . ASP A 1 96 ? -12.242 -23.906 0.671 1 97.12 96 ASP A CA 1
ATOM 744 C C . ASP A 1 96 ? -11.375 -25.156 0.504 1 97.12 96 ASP A C 1
ATOM 746 O O . ASP A 1 96 ? -11.359 -26.031 1.374 1 97.12 96 ASP A O 1
ATOM 750 N N . GLY A 1 97 ? -10.68 -25.297 -0.621 1 98.06 97 GLY A N 1
ATOM 751 C CA . GLY A 1 97 ? -9.711 -26.359 -0.844 1 98.06 97 GLY A CA 1
ATOM 752 C C . GLY A 1 97 ? -10.352 -27.703 -1.157 1 98.06 97 GLY A C 1
ATOM 753 O O . GLY A 1 97 ? -9.664 -28.719 -1.234 1 98.06 97 GLY A O 1
ATOM 754 N N . SER A 1 98 ? -11.688 -27.75 -1.453 1 97.88 98 SER A N 1
ATOM 755 C CA . SER A 1 98 ? -12.414 -29.016 -1.462 1 97.88 98 SER A CA 1
ATOM 756 C C . SER A 1 98 ? -12.383 -29.656 -2.846 1 97.88 98 SER A C 1
ATOM 758 O O . SER A 1 98 ? -12.422 -30.891 -2.969 1 97.88 98 SER A O 1
ATOM 760 N N . GLU A 1 99 ? -12.398 -28.844 -3.855 1 98.31 99 GLU A N 1
ATOM 761 C CA . GLU A 1 99 ? -12.508 -29.375 -5.211 1 98.31 99 GLU A CA 1
ATOM 762 C C . GLU A 1 99 ? -11.453 -28.766 -6.133 1 98.31 99 GLU A C 1
ATOM 764 O O . GLU A 1 99 ? -11.141 -27.578 -6.031 1 98.31 99 GLU A O 1
ATOM 769 N N . SER A 1 100 ? -10.961 -29.578 -7.031 1 98.5 100 SER A N 1
ATOM 770 C CA . SER A 1 100 ? -10.086 -29.062 -8.078 1 98.5 100 SER A CA 1
ATOM 771 C C . SER A 1 100 ? -10.859 -28.156 -9.047 1 98.5 100 SER A C 1
ATOM 773 O O . SER A 1 100 ? -11.992 -28.469 -9.422 1 98.5 100 SER A O 1
ATOM 775 N N . ILE A 1 101 ? -10.188 -27.062 -9.461 1 97.88 101 ILE A N 1
ATOM 776 C CA . ILE A 1 101 ? -10.789 -26.188 -10.469 1 97.88 101 ILE A CA 1
ATOM 777 C C . ILE A 1 101 ? -9.844 -26.062 -11.664 1 97.88 101 ILE A C 1
ATOM 779 O O . ILE A 1 101 ? -9.859 -25.047 -12.359 1 97.88 101 ILE A O 1
ATOM 783 N N . ALA A 1 102 ? -8.969 -27.016 -11.922 1 97.81 102 ALA A N 1
ATOM 784 C CA . ALA A 1 102 ? -7.969 -26.984 -12.977 1 97.81 102 ALA A CA 1
ATOM 785 C C . ALA A 1 102 ? -8.625 -26.906 -14.352 1 97.81 102 ALA A C 1
ATOM 787 O O . ALA A 1 102 ? -8.031 -26.391 -15.305 1 97.81 102 ALA A O 1
ATOM 788 N N . GLN A 1 103 ? -9.852 -27.219 -14.492 1 96.88 103 GLN A N 1
ATOM 789 C CA . GLN A 1 103 ? -10.5 -27.234 -15.797 1 96.88 103 GLN A CA 1
ATOM 790 C C . GLN A 1 103 ? -11.078 -25.859 -16.141 1 96.88 103 GLN A C 1
ATOM 792 O O . GLN A 1 103 ? -11.43 -25.594 -17.297 1 96.88 103 GLN A O 1
ATOM 797 N N . ILE A 1 104 ? -11.156 -24.969 -15.125 1 96.94 104 ILE A N 1
ATOM 798 C CA . ILE A 1 104 ? -11.797 -23.672 -15.383 1 96.94 104 ILE A CA 1
ATOM 799 C C . ILE A 1 104 ? -10.883 -22.547 -14.922 1 96.94 104 ILE A C 1
ATOM 801 O O . ILE A 1 104 ? -11.219 -21.359 -15.086 1 96.94 104 ILE A O 1
ATOM 805 N N . HIS A 1 105 ? -9.773 -22.875 -14.383 1 97.62 105 HIS A N 1
ATOM 806 C CA . HIS A 1 105 ? -8.742 -21.922 -13.977 1 97.62 105 HIS A CA 1
ATOM 807 C C . HIS A 1 105 ? -7.371 -22.344 -14.492 1 97.62 105 HIS A C 1
ATOM 809 O O . HIS A 1 105 ? -6.957 -23.484 -14.312 1 97.62 105 HIS A O 1
ATOM 815 N N . PRO A 1 106 ? -6.594 -21.344 -15.094 1 97.69 106 PRO A N 1
ATOM 816 C CA . PRO A 1 106 ? -5.273 -21.719 -15.594 1 97.69 106 PRO A CA 1
ATOM 817 C C . PRO A 1 106 ? -4.395 -22.359 -14.523 1 97.69 106 PRO A C 1
ATOM 819 O O . PRO A 1 106 ? -4.391 -21.906 -13.375 1 97.69 106 PRO A O 1
ATOM 822 N N . SER A 1 107 ? -3.676 -23.422 -14.898 1 98.12 107 SER A N 1
ATOM 823 C CA . SER A 1 107 ? -2.76 -24.156 -14.016 1 98.12 107 SER A CA 1
ATOM 824 C C . SER A 1 107 ? -1.755 -24.969 -14.82 1 98.12 107 SER A C 1
ATOM 826 O O . SER A 1 107 ? -1.914 -25.141 -16.031 1 98.12 107 SER A O 1
ATOM 828 N N . ILE A 1 108 ? -0.715 -25.422 -14.078 1 98.44 108 ILE A N 1
ATOM 829 C CA . ILE A 1 108 ? 0.211 -26.359 -14.695 1 98.44 108 ILE A CA 1
ATOM 830 C C . ILE A 1 108 ? -0.507 -27.672 -14.984 1 98.44 108 ILE A C 1
ATOM 832 O O . ILE A 1 108 ? -0.317 -28.266 -16.047 1 98.44 108 ILE A O 1
ATOM 836 N N . ALA A 1 109 ? -1.408 -28.125 -14.188 1 97.12 109 ALA A N 1
ATOM 837 C CA . ALA A 1 109 ? -2.135 -29.391 -14.305 1 97.12 109 ALA A CA 1
ATOM 838 C C . ALA A 1 109 ? -3.076 -29.359 -15.508 1 97.12 109 ALA A C 1
ATOM 840 O O . ALA A 1 109 ? -3.479 -30.422 -16 1 97.12 109 ALA A O 1
ATOM 841 N N . SER A 1 110 ? -3.479 -28.172 -15.945 1 96.81 110 SER A N 1
ATOM 842 C CA . SER A 1 110 ? -4.41 -28.078 -17.062 1 96.81 110 SER A CA 1
ATOM 843 C C . SER A 1 110 ? -3.791 -27.312 -18.234 1 96.81 110 SER A C 1
ATOM 845 O O . SER A 1 110 ? -4.473 -26.547 -18.906 1 96.81 110 SER A O 1
ATOM 847 N N . SER A 1 111 ? -2.465 -27.406 -18.375 1 96.44 111 SER A N 1
ATOM 848 C CA . SER A 1 111 ? -1.745 -26.656 -19.406 1 96.44 111 SER A CA 1
ATOM 849 C C . SER A 1 111 ? -2.203 -27.062 -20.797 1 96.44 111 SER A C 1
ATOM 851 O O . SER A 1 111 ? -1.951 -26.344 -21.781 1 96.44 111 SER A O 1
ATOM 853 N N . ASP A 1 112 ? -2.898 -28.172 -20.984 1 96.44 112 ASP A N 1
ATOM 854 C CA . ASP A 1 112 ? -3.479 -28.578 -22.266 1 96.44 112 ASP A CA 1
ATOM 855 C C . ASP A 1 112 ? -4.656 -27.672 -22.625 1 96.44 112 ASP A C 1
ATOM 857 O O . ASP A 1 112 ? -4.895 -27.406 -23.812 1 96.44 112 ASP A O 1
ATOM 861 N N . ILE A 1 113 ? -5.418 -27.234 -21.625 1 95.81 113 ILE A N 1
ATOM 862 C CA . ILE A 1 113 ? -6.566 -26.359 -21.781 1 95.81 113 ILE A CA 1
ATOM 863 C C . ILE A 1 113 ? -6.102 -24.906 -21.797 1 95.81 113 ILE A C 1
ATOM 865 O O . ILE A 1 113 ? -6.625 -24.078 -22.547 1 95.81 113 ILE A O 1
ATOM 869 N N . PHE A 1 114 ? -5.074 -24.609 -21.031 1 96.69 114 PHE A N 1
ATOM 870 C CA . PHE A 1 114 ? -4.512 -23.266 -20.891 1 96.69 114 PHE A CA 1
ATOM 871 C C . PHE A 1 114 ? -3.053 -23.234 -21.328 1 96.69 114 PHE A C 1
ATOM 873 O O . PHE A 1 114 ? -2.146 -23.234 -20.484 1 96.69 114 PHE A O 1
ATOM 880 N N . PRO A 1 115 ? -2.801 -23.031 -22.516 1 96.69 115 PRO A N 1
ATOM 881 C CA . PRO A 1 115 ? -1.461 -23.234 -23.078 1 96.69 115 PRO A CA 1
ATOM 882 C C . PRO A 1 115 ? -0.443 -22.234 -22.547 1 96.69 115 PRO A C 1
ATOM 884 O O . PRO A 1 115 ? 0.758 -22.516 -22.531 1 96.69 115 PRO A O 1
ATOM 887 N N . LYS A 1 116 ? -0.88 -21.109 -22.094 1 95.94 116 LYS A N 1
ATOM 888 C CA . LYS A 1 116 ? 0.041 -20.109 -21.562 1 95.94 116 LYS A CA 1
ATOM 889 C C . LYS A 1 116 ? 0.757 -20.625 -20.312 1 95.94 116 LYS A C 1
ATOM 891 O O . LYS A 1 116 ? 1.797 -20.094 -19.922 1 95.94 116 LYS A O 1
ATOM 896 N N . MET A 1 117 ? 0.188 -21.625 -19.719 1 98.25 117 MET A N 1
ATOM 897 C CA . MET A 1 117 ? 0.761 -22.156 -18.484 1 98.25 117 MET A CA 1
ATOM 898 C C . MET A 1 117 ? 1.841 -23.188 -18.781 1 98.25 117 MET A C 1
ATOM 900 O O . MET A 1 117 ? 2.607 -23.578 -17.906 1 98.25 117 MET A O 1
ATOM 904 N N . ARG A 1 118 ? 1.983 -23.641 -20 1 96.12 118 ARG A N 1
ATOM 905 C CA . ARG A 1 118 ? 2.791 -24.797 -20.391 1 96.12 118 ARG A CA 1
ATOM 906 C C . ARG A 1 118 ? 4.273 -24.516 -20.172 1 96.12 118 ARG A C 1
ATOM 908 O O . ARG A 1 118 ? 5.02 -25.422 -19.766 1 96.12 118 ARG A O 1
ATOM 915 N N . ASP A 1 119 ? 4.711 -23.328 -20.375 1 94.12 119 ASP A N 1
ATOM 916 C CA . ASP A 1 119 ? 6.148 -23.078 -20.422 1 94.12 119 ASP A CA 1
ATOM 917 C C . ASP A 1 119 ? 6.617 -22.375 -19.141 1 94.12 119 ASP A C 1
ATOM 919 O O . ASP A 1 119 ? 7.758 -21.922 -19.062 1 94.12 119 ASP A O 1
ATOM 923 N N . LEU A 1 120 ? 5.773 -22.344 -18.172 1 98.31 120 LEU A N 1
ATOM 924 C CA . LEU A 1 120 ? 6.203 -21.703 -16.938 1 98.31 120 LEU A CA 1
ATOM 925 C C . LEU A 1 120 ? 7.055 -22.656 -16.109 1 98.31 120 LEU A C 1
ATOM 927 O O . LEU A 1 120 ? 6.621 -23.766 -15.797 1 98.31 120 LEU A O 1
ATOM 931 N N . SER A 1 121 ? 8.266 -22.25 -15.789 1 97.81 121 SER A N 1
ATOM 932 C CA . SER A 1 121 ? 9.148 -23 -14.906 1 97.81 121 SER A CA 1
ATOM 933 C C . SER A 1 121 ? 8.781 -22.797 -13.445 1 97.81 121 SER A C 1
ATOM 935 O O . SER A 1 121 ? 7.957 -21.938 -13.117 1 97.81 121 SER A O 1
ATOM 937 N N . GLU A 1 122 ? 9.477 -23.609 -12.578 1 97.38 122 GLU A N 1
ATOM 938 C CA . GLU A 1 122 ? 9.312 -23.422 -11.141 1 97.38 122 GLU A CA 1
ATOM 939 C C . GLU A 1 122 ? 9.711 -22.016 -10.719 1 97.38 122 GLU A C 1
ATOM 941 O O . GLU A 1 122 ? 9.023 -21.375 -9.906 1 97.38 122 GLU A O 1
ATOM 946 N N . ASP A 1 123 ? 10.75 -21.516 -11.305 1 97.06 123 ASP A N 1
ATOM 947 C CA . ASP A 1 123 ? 11.227 -20.172 -11.008 1 97.06 123 ASP A CA 1
ATOM 948 C C . ASP A 1 123 ? 10.219 -19.109 -11.469 1 97.06 123 ASP A C 1
ATOM 950 O O . ASP A 1 123 ? 10.055 -18.078 -10.812 1 97.06 123 ASP A O 1
ATOM 954 N N . ASP A 1 124 ? 9.617 -19.359 -12.594 1 98.38 124 ASP A N 1
ATOM 955 C CA . ASP A 1 124 ? 8.586 -18.438 -13.086 1 98.38 124 ASP A CA 1
ATOM 956 C C . ASP A 1 124 ? 7.402 -18.391 -12.125 1 98.38 124 ASP A C 1
ATOM 958 O O . ASP A 1 124 ? 6.887 -17.297 -11.836 1 98.38 124 ASP A O 1
ATOM 962 N N . LEU A 1 125 ? 6.98 -19.531 -11.617 1 98.56 125 LEU A N 1
ATOM 963 C CA . LEU A 1 125 ? 5.863 -19.578 -10.68 1 98.56 125 LEU A CA 1
ATOM 964 C C . LEU A 1 125 ? 6.199 -18.828 -9.398 1 98.56 125 LEU A C 1
ATOM 966 O O . LEU A 1 125 ? 5.359 -18.094 -8.859 1 98.56 125 LEU A O 1
ATOM 970 N N . TYR A 1 126 ? 7.434 -18.984 -8.945 1 97.94 126 TYR A N 1
ATOM 971 C CA . TYR A 1 126 ? 7.871 -18.266 -7.762 1 97.94 126 TYR A CA 1
ATOM 972 C C . TYR A 1 126 ? 7.891 -16.75 -8.023 1 97.94 126 TYR A C 1
ATOM 974 O O . TYR A 1 126 ? 7.516 -15.961 -7.156 1 97.94 126 TYR A O 1
ATOM 982 N N . ALA A 1 127 ? 8.32 -16.344 -9.195 1 97.88 127 ALA A N 1
ATOM 983 C CA . ALA A 1 127 ? 8.344 -14.93 -9.547 1 97.88 127 ALA A CA 1
ATOM 984 C C . ALA A 1 127 ? 6.938 -14.344 -9.57 1 97.88 127 ALA A C 1
ATOM 986 O O . ALA A 1 127 ? 6.707 -13.242 -9.055 1 97.88 127 ALA A O 1
ATOM 987 N N . ILE A 1 128 ? 5.992 -15.078 -10.156 1 98.62 128 ILE A N 1
ATOM 988 C CA . ILE A 1 128 ? 4.602 -14.633 -10.203 1 98.62 128 ILE A CA 1
ATOM 989 C C . ILE A 1 128 ? 4.047 -14.523 -8.781 1 98.62 128 ILE A C 1
ATOM 991 O O . ILE A 1 128 ? 3.424 -13.523 -8.43 1 98.62 128 ILE A O 1
ATOM 995 N N . ALA A 1 129 ? 4.336 -15.547 -7.961 1 98.69 129 ALA A N 1
ATOM 996 C CA . ALA A 1 129 ? 3.887 -15.539 -6.574 1 98.69 129 ALA A CA 1
ATOM 997 C C . ALA A 1 129 ? 4.465 -14.352 -5.812 1 98.69 129 ALA A C 1
ATOM 999 O O . ALA A 1 129 ? 3.756 -13.68 -5.059 1 98.69 129 ALA A O 1
ATOM 1000 N N . ALA A 1 130 ? 5.719 -14.102 -6.02 1 97.81 130 ALA A N 1
ATOM 1001 C CA . ALA A 1 130 ? 6.379 -12.984 -5.355 1 97.81 130 ALA A CA 1
ATOM 1002 C C . ALA A 1 130 ? 5.738 -11.656 -5.754 1 97.81 130 ALA A C 1
ATOM 1004 O O . ALA A 1 130 ? 5.508 -10.789 -4.902 1 97.81 130 ALA A O 1
ATOM 1005 N N . HIS A 1 131 ? 5.469 -11.516 -7.008 1 97.75 131 HIS A N 1
ATOM 1006 C CA . HIS A 1 131 ? 4.793 -10.312 -7.465 1 97.75 131 HIS A CA 1
ATOM 1007 C C . HIS A 1 131 ? 3.473 -10.102 -6.73 1 97.75 131 HIS A C 1
ATOM 1009 O O . HIS A 1 131 ? 3.205 -9.016 -6.215 1 97.75 131 HIS A O 1
ATOM 1015 N N . ILE A 1 132 ? 2.705 -11.148 -6.641 1 98.06 132 ILE A N 1
ATOM 1016 C CA . ILE A 1 132 ? 1.39 -11.078 -6.016 1 98.06 132 ILE A CA 1
ATOM 1017 C C . ILE A 1 132 ? 1.536 -10.703 -4.543 1 98.06 132 ILE A C 1
ATOM 1019 O O . ILE A 1 132 ? 0.872 -9.781 -4.062 1 98.06 132 ILE A O 1
ATOM 1023 N N . LEU A 1 133 ? 2.445 -11.359 -3.863 1 97.12 133 LEU A N 1
ATOM 1024 C CA . LEU A 1 133 ? 2.564 -11.258 -2.412 1 97.12 133 LEU A CA 1
ATOM 1025 C C . LEU A 1 133 ? 3.184 -9.93 -2.006 1 97.12 133 LEU A C 1
ATOM 1027 O O . LEU A 1 133 ? 3.008 -9.477 -0.872 1 97.12 133 LEU A O 1
ATOM 1031 N N . THR A 1 134 ? 3.867 -9.219 -2.908 1 95.25 134 THR A N 1
ATOM 1032 C CA . THR A 1 134 ? 4.574 -8 -2.531 1 95.25 134 THR A CA 1
ATOM 1033 C C . THR A 1 134 ? 3.791 -6.762 -2.959 1 95.25 134 THR A C 1
ATOM 1035 O O . THR A 1 134 ? 4.195 -5.633 -2.668 1 95.25 134 THR A O 1
ATOM 1038 N N . GLN A 1 135 ? 2.654 -6.914 -3.574 1 94.75 135 GLN A N 1
ATOM 1039 C CA . GLN A 1 135 ? 1.914 -5.797 -4.148 1 94.75 135 GLN A CA 1
ATOM 1040 C C . GLN A 1 135 ? 1.471 -4.816 -3.062 1 94.75 135 GLN A C 1
ATOM 1042 O O . GLN A 1 135 ? 1.564 -3.602 -3.242 1 94.75 135 GLN A O 1
ATOM 1047 N N . PRO A 1 136 ? 1.023 -5.359 -1.906 1 89.75 136 PRO A N 1
ATOM 1048 C CA . PRO A 1 136 ? 0.654 -4.379 -0.88 1 89.75 136 PRO A CA 1
ATOM 1049 C C . PRO A 1 136 ? 1.814 -3.467 -0.492 1 89.75 136 PRO A C 1
ATOM 1051 O O . PRO A 1 136 ? 1.62 -2.264 -0.3 1 89.75 136 PRO A O 1
ATOM 1054 N N . GLN A 1 137 ? 2.959 -4.016 -0.345 1 87.94 137 GLN A N 1
ATOM 1055 C CA . GLN A 1 137 ? 4.141 -3.225 -0.016 1 87.94 137 GLN A CA 1
ATOM 1056 C C . GLN A 1 137 ? 4.5 -2.275 -1.154 1 87.94 137 GLN A C 1
ATOM 1058 O O . GLN A 1 137 ? 4.801 -1.103 -0.921 1 87.94 137 GLN A O 1
ATOM 1063 N N . ILE A 1 138 ? 4.473 -2.744 -2.342 1 88.19 138 ILE A N 1
ATOM 1064 C CA . ILE A 1 138 ? 4.812 -1.952 -3.518 1 88.19 138 ILE A CA 1
ATOM 1065 C C . ILE A 1 138 ? 3.826 -0.795 -3.664 1 88.19 138 ILE A C 1
ATOM 1067 O O . ILE A 1 138 ? 4.227 0.337 -3.949 1 88.19 138 ILE A O 1
ATOM 1071 N N . GLN A 1 139 ? 2.592 -1.113 -3.453 1 89.19 139 GLN A N 1
ATOM 1072 C CA . GLN A 1 139 ? 1.574 -0.069 -3.531 1 89.19 139 GLN A CA 1
ATOM 1073 C C . GLN A 1 139 ? 1.79 0.989 -2.453 1 89.19 139 GLN A C 1
ATOM 1075 O O . GLN A 1 139 ? 1.666 2.186 -2.717 1 89.19 139 GLN A O 1
ATOM 1080 N N . ALA A 1 140 ? 2.07 0.561 -1.275 1 87.06 140 ALA A N 1
ATOM 1081 C CA . ALA A 1 140 ? 2.307 1.485 -0.17 1 87.06 140 ALA A CA 1
ATOM 1082 C C . ALA A 1 140 ? 3.473 2.422 -0.477 1 87.06 140 ALA A C 1
ATOM 1084 O O . ALA A 1 140 ? 3.447 3.598 -0.102 1 87.06 140 ALA A O 1
ATOM 1085 N N . GLU A 1 141 ? 4.406 1.943 -1.147 1 85.62 141 GLU A N 1
ATOM 1086 C CA . GLU A 1 141 ? 5.613 2.713 -1.432 1 85.62 141 GLU A CA 1
ATOM 1087 C C . GLU A 1 141 ? 5.348 3.793 -2.477 1 85.62 141 GLU A C 1
ATOM 1089 O O . GLU A 1 141 ? 6.152 4.711 -2.648 1 85.62 141 GLU A O 1
ATOM 1094 N N . LYS A 1 142 ? 4.273 3.717 -3.121 1 87.06 142 LYS A N 1
ATOM 1095 C CA . LYS A 1 142 ? 3.912 4.758 -4.082 1 87.06 142 LYS A CA 1
ATOM 1096 C C . LYS A 1 142 ? 3.682 6.094 -3.383 1 87.06 142 LYS A C 1
ATOM 1098 O O . LYS A 1 142 ? 3.908 7.152 -3.971 1 87.06 142 LYS A O 1
ATOM 1103 N N . TRP A 1 143 ? 3.266 6.082 -2.17 1 91.56 143 TRP A N 1
ATOM 1104 C CA . TRP A 1 143 ? 3.109 7.293 -1.368 1 91.56 143 TRP A CA 1
ATOM 1105 C C . TRP A 1 143 ? 4.457 7.77 -0.839 1 91.56 143 TRP A C 1
ATOM 1107 O O . TRP A 1 143 ? 5.152 7.035 -0.135 1 91.56 143 TRP A O 1
ATOM 1117 N N . GLY A 1 144 ? 4.773 9.047 -1.13 1 88.44 144 GLY A N 1
ATOM 1118 C CA . GLY A 1 144 ? 6.039 9.609 -0.68 1 88.44 144 GLY A CA 1
ATOM 1119 C C . GLY A 1 144 ? 7.215 9.188 -1.538 1 88.44 144 GLY A C 1
ATOM 1120 O O . GLY A 1 144 ? 8.336 9.641 -1.327 1 88.44 144 GLY A O 1
ATOM 1121 N N . GLY A 1 145 ? 7.031 8.078 -2.363 1 74.06 145 GLY A N 1
ATOM 1122 C CA . GLY A 1 145 ? 8.117 7.527 -3.168 1 74.06 145 GLY A CA 1
ATOM 1123 C C . GLY A 1 145 ? 8.43 8.367 -4.391 1 74.06 145 GLY A C 1
ATOM 1124 O O . GLY A 1 145 ? 7.523 8.805 -5.102 1 74.06 145 GLY A O 1
ATOM 1125 N N . GLY A 1 146 ? 9.305 9.258 -4.352 1 56.47 146 GLY A N 1
ATOM 1126 C CA . GLY A 1 146 ? 9.789 9.859 -5.582 1 56.47 146 GLY A CA 1
ATOM 1127 C C . GLY A 1 146 ? 10.234 8.836 -6.609 1 56.47 146 GLY A C 1
ATOM 1128 O O . GLY A 1 146 ? 10.164 7.629 -6.363 1 56.47 146 GLY A O 1
ATOM 1129 N N . LYS A 1 147 ? 10.523 9.289 -7.945 1 46.31 147 LYS A N 1
ATOM 1130 C CA . LYS A 1 147 ? 11.141 8.453 -8.977 1 46.31 147 LYS A CA 1
ATOM 1131 C C . LYS A 1 147 ? 12.203 7.539 -8.375 1 46.31 147 LYS A C 1
ATOM 1133 O O . LYS A 1 147 ? 12.539 6.504 -8.961 1 46.31 147 LYS A O 1
ATOM 1138 N N . ILE A 1 148 ? 12.828 7.898 -7.398 1 45.69 148 ILE A N 1
ATOM 1139 C CA . ILE A 1 148 ? 14 7.172 -6.922 1 45.69 148 ILE A CA 1
ATOM 1140 C C . ILE A 1 148 ? 13.578 5.828 -6.332 1 45.69 148 ILE A C 1
ATOM 1142 O O . ILE A 1 148 ? 14.422 4.988 -6.012 1 45.69 148 ILE A O 1
ATOM 1146 N N . TYR A 1 149 ? 12.5 5.734 -5.883 1 45.72 149 TYR A N 1
ATOM 1147 C CA . TYR A 1 149 ? 12.203 4.438 -5.281 1 45.72 149 TYR A CA 1
ATOM 1148 C C . TYR A 1 149 ? 12.367 3.314 -6.297 1 45.72 149 TYR A C 1
ATOM 1150 O O . TYR A 1 149 ? 12.859 2.232 -5.961 1 45.72 149 TYR A O 1
ATOM 1158 N N . TYR A 1 150 ? 11.789 3.574 -7.418 1 40.47 150 TYR A N 1
ATOM 1159 C CA . TYR A 1 150 ? 12.102 2.525 -8.383 1 40.47 150 TYR A CA 1
ATOM 1160 C C . TYR A 1 150 ? 13.594 2.506 -8.695 1 40.47 150 TYR A C 1
ATOM 1162 O O . TYR A 1 150 ? 14.164 1.448 -8.977 1 40.47 150 TYR A O 1
ATOM 1170 N N . THR A 1 151 ? 14.172 3.717 -8.82 1 39.59 151 THR A N 1
ATOM 1171 C CA . THR A 1 151 ? 15.609 3.637 -9.07 1 39.59 151 THR A CA 1
ATOM 1172 C C . THR A 1 151 ? 16.344 3.15 -7.82 1 39.59 151 THR A C 1
ATOM 1174 O O . THR A 1 151 ? 17.391 2.514 -7.922 1 39.59 151 THR A O 1
ATOM 1177 N N . LYS A 1 152 ? 16.047 3.701 -6.766 1 37 152 LYS A N 1
ATOM 1178 C CA . LYS A 1 152 ? 16.812 3.24 -5.605 1 37 152 LYS A CA 1
ATOM 1179 C C . LYS A 1 152 ? 16.75 1.721 -5.477 1 37 152 LYS A C 1
ATOM 1181 O O . LYS A 1 152 ? 17.734 1.09 -5.074 1 37 152 LYS A O 1
ATOM 1186 N N . ARG A 1 153 ? 15.625 1.189 -5.789 1 40.06 153 ARG A N 1
ATOM 1187 C CA . ARG A 1 153 ? 15.555 -0.268 -5.805 1 40.06 153 ARG A CA 1
ATOM 1188 C C . ARG A 1 153 ? 16.234 -0.838 -7.043 1 40.06 153 ARG A C 1
ATOM 1190 O O . ARG A 1 153 ? 16.594 -2.018 -7.078 1 40.06 153 ARG A O 1
ATOM 1197 N N . SER A 1 154 ? 16.281 -0.101 -8.172 1 32.38 154 SER A N 1
ATOM 1198 C CA . SER A 1 154 ? 17 -0.57 -9.352 1 32.38 154 SER A CA 1
ATOM 1199 C C . SER A 1 154 ? 18.484 -0.246 -9.25 1 32.38 154 SER A C 1
ATOM 1201 O O . SER A 1 154 ? 19.281 -0.667 -10.102 1 32.38 154 SER A O 1
ATOM 1203 N N . MET A 1 155 ? 18.906 0.622 -8.492 1 28.58 155 MET A N 1
ATOM 1204 C CA . MET A 1 155 ? 20.359 0.776 -8.43 1 28.58 155 MET A CA 1
ATOM 1205 C C . MET A 1 155 ? 20.938 0.018 -7.238 1 28.58 155 MET A C 1
ATOM 1207 O O . MET A 1 155 ? 20.312 -0.059 -6.184 1 28.58 155 MET A O 1
ATOM 1211 N N . MET B 1 1 ? -61.5 -8.289 29.609 1 37.62 1 MET B N 1
ATOM 1212 C CA . MET B 1 1 ? -60.125 -8.727 29.812 1 37.62 1 MET B CA 1
ATOM 1213 C C . MET B 1 1 ? -59.281 -8.352 28.609 1 37.62 1 MET B C 1
ATOM 1215 O O . MET B 1 1 ? -59.281 -9.023 27.578 1 37.62 1 MET B O 1
ATOM 1219 N N . PHE B 1 2 ? -59.156 -7.043 28.328 1 50.03 2 PHE B N 1
ATOM 1220 C CA . PHE B 1 2 ? -58.344 -6.418 27.281 1 50.03 2 PHE B CA 1
ATOM 1221 C C . PHE B 1 2 ? -56.844 -6.645 27.531 1 50.03 2 PHE B C 1
ATOM 1223 O O . PHE B 1 2 ? -56.312 -6.188 28.547 1 50.03 2 PHE B O 1
ATOM 1230 N N . VAL B 1 3 ? -56.281 -7.793 27.109 1 42.69 3 VAL B N 1
ATOM 1231 C CA . VAL B 1 3 ? -54.844 -8.117 27.094 1 42.69 3 VAL B CA 1
ATOM 1232 C C . VAL B 1 3 ? -54.094 -7.059 26.312 1 42.69 3 VAL B C 1
ATOM 1234 O O . VAL B 1 3 ? -54.344 -6.832 25.125 1 42.69 3 VAL B O 1
ATOM 1237 N N . LYS B 1 4 ? -53.625 -5.957 26.938 1 49.56 4 LYS B N 1
ATOM 1238 C CA . LYS B 1 4 ? -52.656 -5.027 26.391 1 49.56 4 LYS B CA 1
ATOM 1239 C C . LYS B 1 4 ? -51.438 -5.77 25.844 1 49.56 4 LYS B C 1
ATOM 1241 O O . LYS B 1 4 ? -50.688 -6.414 26.594 1 49.56 4 LYS B O 1
ATOM 1246 N N . MET B 1 5 ? -51.406 -6.141 24.562 1 46.81 5 MET B N 1
ATOM 1247 C CA . MET B 1 5 ? -50.219 -6.652 23.891 1 46.81 5 MET B CA 1
ATOM 1248 C C . MET B 1 5 ? -49.094 -5.605 23.891 1 46.81 5 MET B C 1
ATOM 1250 O O . MET B 1 5 ? -49.25 -4.547 23.281 1 46.81 5 MET B O 1
ATOM 1254 N N . ILE B 1 6 ? -48.312 -5.398 24.953 1 56.25 6 ILE B N 1
ATOM 1255 C CA . ILE B 1 6 ? -47.062 -4.633 24.922 1 56.25 6 ILE B CA 1
ATOM 1256 C C . ILE B 1 6 ? -46.125 -5.203 23.859 1 56.25 6 ILE B C 1
ATOM 1258 O O . ILE B 1 6 ? -45.656 -6.344 23.969 1 56.25 6 ILE B O 1
ATOM 1262 N N . GLY B 1 7 ? -46.25 -4.809 22.578 1 48.53 7 GLY B N 1
ATOM 1263 C CA . GLY B 1 7 ? -45.281 -5.102 21.547 1 48.53 7 GLY B CA 1
ATOM 1264 C C . GLY B 1 7 ? -43.875 -4.602 21.891 1 48.53 7 GLY B C 1
ATOM 1265 O O . GLY B 1 7 ? -43.688 -3.406 22.109 1 48.53 7 GLY B O 1
ATOM 1266 N N . TRP B 1 8 ? -42.938 -5.453 22.422 1 53.41 8 TRP B N 1
ATOM 1267 C CA . TRP B 1 8 ? -41.5 -5.195 22.578 1 53.41 8 TRP B CA 1
ATOM 1268 C C . TRP B 1 8 ? -40.875 -4.762 21.266 1 53.41 8 TRP B C 1
ATOM 1270 O O . TRP B 1 8 ? -40.719 -5.566 20.344 1 53.41 8 TRP B O 1
ATOM 1280 N N . LEU B 1 9 ? -40.875 -3.438 20.906 1 54.19 9 LEU B N 1
ATOM 1281 C CA . LEU B 1 9 ? -40.062 -2.926 19.812 1 54.19 9 LEU B CA 1
ATOM 1282 C C . LEU B 1 9 ? -38.562 -3.18 20.094 1 54.19 9 LEU B C 1
ATOM 1284 O O . LEU B 1 9 ? -38 -2.582 21 1 54.19 9 LEU B O 1
ATOM 1288 N N . VAL B 1 10 ? -37.938 -4.352 19.734 1 52.56 10 VAL B N 1
ATOM 1289 C CA . VAL B 1 10 ? -36.5 -4.594 19.719 1 52.56 10 VAL B CA 1
ATOM 1290 C C . VAL B 1 10 ? -35.844 -3.615 18.766 1 52.56 10 VAL B C 1
ATOM 1292 O O . VAL B 1 10 ? -36.062 -3.67 17.547 1 52.56 10 VAL B O 1
ATOM 1295 N N . LEU B 1 11 ? -35.469 -2.422 19.203 1 51.72 11 LEU B N 1
ATOM 1296 C CA . LEU B 1 11 ? -34.562 -1.542 18.453 1 51.72 11 LEU B CA 1
ATOM 1297 C C . LEU B 1 11 ? -33.281 -2.266 18.094 1 51.72 11 LEU B C 1
ATOM 1299 O O . LEU B 1 11 ? -32.469 -2.596 18.969 1 51.72 11 LEU B O 1
ATOM 1303 N N . PHE B 1 12 ? -33.25 -2.957 17 1 50.31 12 PHE B N 1
ATOM 1304 C CA . PHE B 1 12 ? -32 -3.455 16.453 1 50.31 12 PHE B CA 1
ATOM 1305 C C . PHE B 1 12 ? -31.016 -2.314 16.25 1 50.31 12 PHE B C 1
ATOM 1307 O O . PHE B 1 12 ? -31.219 -1.448 15.398 1 50.31 12 PHE B O 1
ATOM 1314 N N . LEU B 1 13 ? -30.281 -1.872 17.266 1 48.56 13 LEU B N 1
ATOM 1315 C CA . LEU B 1 13 ? -29.062 -1.086 17.078 1 48.56 13 LEU B CA 1
ATOM 1316 C C . LEU B 1 13 ? -28.141 -1.745 16.062 1 48.56 13 LEU B C 1
ATOM 1318 O O . LEU B 1 13 ? -27.562 -2.797 16.328 1 48.56 13 LEU B O 1
ATOM 1322 N N . PHE B 1 14 ? -28.469 -1.581 14.789 1 50.62 14 PHE B N 1
ATOM 1323 C CA . PHE B 1 14 ? -27.484 -1.896 13.766 1 50.62 14 PHE B CA 1
ATOM 1324 C C . PHE B 1 14 ? -26.156 -1.227 14.078 1 50.62 14 PHE B C 1
ATOM 1326 O O . PHE B 1 14 ? -26.031 -0.004 13.977 1 50.62 14 PHE B O 1
ATOM 1333 N N . ALA B 1 15 ? -25.406 -1.729 15 1 48.06 15 ALA B N 1
ATOM 1334 C CA . ALA B 1 15 ? -24 -1.359 15.102 1 48.06 15 ALA B CA 1
ATOM 1335 C C . ALA B 1 15 ? -23.328 -1.36 13.727 1 48.06 15 ALA B C 1
ATOM 1337 O O . ALA B 1 15 ? -23.047 -2.422 13.172 1 48.06 15 ALA B O 1
ATOM 1338 N N . HIS B 1 16 ? -23.656 -0.375 12.875 1 50.25 16 HIS B N 1
ATOM 1339 C CA . HIS B 1 16 ? -22.797 -0.191 11.719 1 50.25 16 HIS B CA 1
ATOM 1340 C C . HIS B 1 16 ? -21.328 -0.199 12.117 1 50.25 16 HIS B C 1
ATOM 1342 O O . HIS B 1 16 ? -20.875 0.685 12.844 1 50.25 16 HIS B O 1
ATOM 1348 N N . GLN B 1 17 ? -20.812 -1.364 12.422 1 49.56 17 GLN B N 1
ATOM 1349 C CA . GLN B 1 17 ? -19.375 -1.459 12.617 1 49.56 17 GLN B CA 1
ATOM 1350 C C . GLN B 1 17 ? -18.625 -0.636 11.578 1 49.56 17 GLN B C 1
ATOM 1352 O O . GLN B 1 17 ? -18.516 -1.038 10.414 1 49.56 17 GLN B O 1
ATOM 1357 N N . THR B 1 18 ? -18.688 0.682 11.648 1 57.06 18 THR B N 1
ATOM 1358 C CA . THR B 1 18 ? -17.906 1.553 10.781 1 57.06 18 THR B CA 1
ATOM 1359 C C . THR B 1 18 ? -16.422 1.214 10.883 1 57.06 18 THR B C 1
ATOM 1361 O O . THR B 1 18 ? -15.914 0.959 11.977 1 57.06 18 THR B O 1
ATOM 1364 N N . TRP B 1 19 ? -15.906 0.611 9.883 1 63.06 19 TRP B N 1
ATOM 1365 C CA . TRP B 1 19 ? -14.477 0.318 9.852 1 63.06 19 TRP B CA 1
ATOM 1366 C C . TRP B 1 19 ? -13.656 1.581 10.094 1 63.06 19 TRP B C 1
ATOM 1368 O O . TRP B 1 19 ? -14.047 2.674 9.68 1 63.06 19 TRP B O 1
ATOM 1378 N N . ALA B 1 20 ? -12.875 1.521 11.078 1 74.62 20 ALA B N 1
ATOM 1379 C CA . ALA B 1 20 ? -11.961 2.611 11.414 1 74.62 20 ALA B CA 1
ATOM 1380 C C . ALA B 1 20 ? -10.508 2.199 11.172 1 74.62 20 ALA B C 1
ATOM 1382 O O . ALA B 1 20 ? -10.18 1.013 11.219 1 74.62 20 ALA B O 1
ATOM 1383 N N . ILE B 1 21 ? -9.82 3.139 10.672 1 82.06 21 ILE B N 1
ATOM 1384 C CA . ILE B 1 21 ? -8.383 2.928 10.516 1 82.06 21 ILE B CA 1
ATOM 1385 C C . ILE B 1 21 ? -7.652 3.41 11.766 1 82.06 21 ILE B C 1
ATOM 1387 O O . ILE B 1 21 ? -7.938 4.492 12.281 1 82.06 21 ILE B O 1
ATOM 1391 N N . GLU B 1 22 ? -6.816 2.574 12.211 1 86.94 22 GLU B N 1
ATOM 1392 C CA . GLU B 1 22 ? -6.012 2.932 13.375 1 86.94 22 GLU B CA 1
ATOM 1393 C C . GLU B 1 22 ? -4.773 3.725 12.961 1 86.94 22 GLU B C 1
ATOM 1395 O O . GLU B 1 22 ? -4.062 3.342 12.031 1 86.94 22 GLU B O 1
ATOM 1400 N N . VAL B 1 23 ? -4.621 4.809 13.672 1 92.62 23 VAL B N 1
ATOM 1401 C CA . VAL B 1 23 ? -3.473 5.66 13.391 1 92.62 23 VAL B CA 1
ATOM 1402 C C . VAL B 1 23 ? -2.75 5.996 14.695 1 92.62 23 VAL B C 1
ATOM 1404 O O . VAL B 1 23 ? -3.389 6.227 15.727 1 92.62 23 VAL B O 1
ATOM 1407 N N . ALA B 1 24 ? -1.425 6.02 14.656 1 92.56 24 ALA B N 1
ATOM 1408 C CA . ALA B 1 24 ? -0.646 6.398 15.836 1 92.56 24 ALA B CA 1
ATOM 1409 C C . ALA B 1 24 ? -0.936 7.84 16.234 1 92.56 24 ALA B C 1
ATOM 1411 O O . ALA B 1 24 ? -0.885 8.75 15.414 1 92.56 24 ALA B O 1
ATOM 1412 N N . LYS B 1 25 ? -1.25 7.977 17.453 1 93.88 25 LYS B N 1
ATOM 1413 C CA . LYS B 1 25 ? -1.57 9.305 17.953 1 93.88 25 LYS B CA 1
ATOM 1414 C C . LYS B 1 25 ? -0.307 10.062 18.375 1 93.88 25 LYS B C 1
ATOM 1416 O O . LYS B 1 25 ? -0.182 11.258 18.125 1 93.88 25 LYS B O 1
ATOM 1421 N N . ASP B 1 26 ? 0.575 9.266 19.031 1 93.44 26 ASP B N 1
ATOM 1422 C CA . ASP B 1 26 ? 1.797 9.859 19.578 1 93.44 26 ASP B CA 1
ATOM 1423 C C . ASP B 1 26 ? 2.889 8.805 19.75 1 93.44 26 ASP B C 1
ATOM 1425 O O . ASP B 1 26 ? 2.748 7.676 19.266 1 93.44 26 ASP B O 1
ATOM 1429 N N . THR B 1 27 ? 3.998 9.219 20.375 1 87.62 27 THR B N 1
ATOM 1430 C CA . THR B 1 27 ? 5.137 8.32 20.516 1 87.62 27 THR B CA 1
ATOM 1431 C C . THR B 1 27 ? 4.957 7.406 21.734 1 87.62 27 THR B C 1
ATOM 1433 O O . THR B 1 27 ? 5.773 6.512 21.969 1 87.62 27 THR B O 1
ATOM 1436 N N . ASN B 1 28 ? 3.891 7.602 22.469 1 89 28 ASN B N 1
ATOM 1437 C CA . ASN B 1 28 ? 3.67 6.809 23.672 1 89 28 ASN B CA 1
ATOM 1438 C C . ASN B 1 28 ? 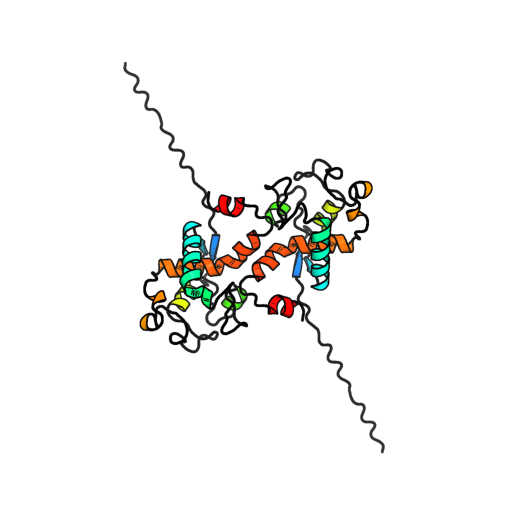2.799 5.59 23.391 1 89 28 ASN B C 1
ATOM 1440 O O . ASN B 1 28 ? 2.293 4.949 24.312 1 89 28 ASN B O 1
ATOM 1444 N N . GLY B 1 29 ? 2.52 5.34 22.156 1 84.81 29 GLY B N 1
ATOM 1445 C CA . GLY B 1 29 ? 1.778 4.145 21.781 1 84.81 29 GLY B CA 1
ATOM 1446 C C . GLY B 1 29 ? 0.285 4.383 21.656 1 84.81 29 GLY B C 1
ATOM 1447 O O . GLY B 1 29 ? -0.478 3.447 21.406 1 84.81 29 GLY B O 1
ATOM 1448 N N . GLY B 1 30 ? -0.098 5.629 21.844 1 89.81 30 GLY B N 1
ATOM 1449 C CA . GLY B 1 30 ? -1.507 5.938 21.656 1 89.81 30 GLY B CA 1
ATOM 1450 C C . GLY B 1 30 ? -1.984 5.715 20.234 1 89.81 30 GLY B C 1
ATOM 1451 O O . GLY B 1 30 ? -1.246 5.969 19.281 1 89.81 30 GLY B O 1
ATOM 1452 N N . ILE B 1 31 ? -3.188 5.129 20.141 1 89.69 31 ILE B N 1
ATOM 1453 C CA . ILE B 1 31 ? -3.801 4.875 18.828 1 89.69 31 ILE B CA 1
ATOM 1454 C C . ILE B 1 31 ? -5.168 5.551 18.766 1 89.69 31 ILE B C 1
ATOM 1456 O O . ILE B 1 31 ? -5.898 5.582 19.766 1 89.69 31 ILE B O 1
ATOM 1460 N N . LEU B 1 32 ? -5.414 6.141 17.656 1 91.06 32 LEU B N 1
ATOM 1461 C CA . LEU B 1 32 ? -6.734 6.711 17.406 1 91.06 32 LEU B CA 1
ATOM 1462 C C . LEU B 1 32 ? -7.406 6.031 16.219 1 91.06 32 LEU B C 1
ATOM 1464 O O . LEU B 1 32 ? -6.75 5.727 15.211 1 91.06 32 LEU B O 1
ATOM 1468 N N . ASN B 1 33 ? -8.656 5.758 16.406 1 89.62 33 ASN B N 1
ATOM 1469 C CA . ASN B 1 33 ? -9.469 5.262 15.305 1 89.62 33 ASN B CA 1
ATOM 1470 C C . ASN B 1 33 ? -10.07 6.406 14.492 1 89.62 33 ASN B C 1
ATOM 1472 O O . ASN B 1 33 ? -10.781 7.254 15.039 1 89.62 33 ASN B O 1
ATOM 1476 N N . ILE B 1 34 ? -9.742 6.383 13.242 1 89.56 34 ILE B N 1
ATOM 1477 C CA . ILE B 1 34 ? -10.219 7.453 12.367 1 89.56 34 ILE B CA 1
ATOM 1478 C C . ILE B 1 34 ? -11.438 6.973 11.578 1 89.56 34 ILE B C 1
ATOM 1480 O O . ILE B 1 34 ? -11.383 5.941 10.906 1 89.56 34 ILE B O 1
ATOM 1484 N N . ALA B 1 35 ? -12.477 7.738 11.625 1 88.62 35 ALA B N 1
ATOM 1485 C CA . ALA B 1 35 ? -13.695 7.406 10.906 1 88.62 35 ALA B CA 1
ATOM 1486 C C . ALA B 1 35 ? -13.547 7.707 9.414 1 88.62 35 ALA B C 1
ATOM 1488 O O . ALA B 1 35 ? -12.82 8.625 9.031 1 88.62 35 ALA B O 1
ATOM 1489 N N . PRO B 1 36 ? -14.312 6.992 8.602 1 88.25 36 PRO B N 1
ATOM 1490 C CA . PRO B 1 36 ? -14.234 7.203 7.156 1 88.25 36 PRO B CA 1
ATOM 1491 C C . PRO B 1 36 ? -14.547 8.648 6.758 1 88.25 36 PRO B C 1
ATOM 1493 O O . PRO B 1 36 ? -13.906 9.188 5.855 1 88.25 36 PRO B O 1
ATOM 1496 N N . GLU B 1 37 ? -15.484 9.242 7.441 1 91.69 37 GLU B N 1
ATOM 1497 C CA . GLU B 1 37 ? -15.852 10.617 7.109 1 91.69 37 GLU B CA 1
ATOM 1498 C C . GLU B 1 37 ? -14.703 11.578 7.387 1 91.69 37 GLU B C 1
ATOM 1500 O O . GLU B 1 37 ? -14.492 12.539 6.645 1 91.69 37 GLU B O 1
ATOM 1505 N N . GLN B 1 38 ? -14.008 11.328 8.445 1 93.75 38 GLN B N 1
ATOM 1506 C CA . GLN B 1 38 ? -12.852 12.148 8.781 1 93.75 38 GLN B CA 1
ATOM 1507 C C . GLN B 1 38 ? -11.727 11.969 7.762 1 93.75 38 GLN B C 1
ATOM 1509 O O . GLN B 1 38 ? -11.039 12.93 7.422 1 93.75 38 GLN B O 1
ATOM 1514 N N . LEU B 1 39 ? -11.562 10.797 7.332 1 94.44 39 LEU B N 1
ATOM 1515 C CA . LEU B 1 39 ? -10.555 10.523 6.312 1 94.44 39 LEU B CA 1
ATOM 1516 C C . LEU B 1 39 ? -10.898 11.234 5.004 1 94.44 39 LEU B C 1
ATOM 1518 O O . LEU B 1 39 ? -10.023 11.797 4.352 1 94.44 39 LEU B O 1
ATOM 1522 N N . LYS B 1 40 ? -12.172 11.219 4.676 1 95.75 40 LYS B N 1
ATOM 1523 C CA . LYS B 1 40 ? -12.617 11.922 3.48 1 95.75 40 LYS B CA 1
ATOM 1524 C C . LYS B 1 40 ? -12.367 13.422 3.6 1 95.75 40 LYS B C 1
ATOM 1526 O O . LYS B 1 40 ? -11.906 14.062 2.648 1 95.75 40 LYS B O 1
ATOM 1531 N N . ARG B 1 41 ? -12.688 13.945 4.707 1 97.19 41 ARG B N 1
ATOM 1532 C CA . ARG B 1 41 ? -12.438 15.367 4.953 1 97.19 41 ARG B CA 1
ATOM 1533 C C . ARG B 1 41 ? -10.953 15.688 4.863 1 97.19 41 ARG B C 1
ATOM 1535 O O . ARG B 1 41 ? -10.562 16.672 4.234 1 97.19 41 ARG B O 1
ATOM 1542 N N . GLY B 1 42 ? -10.117 14.883 5.484 1 98.25 42 GLY B N 1
ATOM 1543 C CA . GLY B 1 42 ? -8.672 15.062 5.434 1 98.25 42 GLY B CA 1
ATOM 1544 C C . GLY B 1 42 ? -8.117 15.047 4.023 1 98.25 42 GLY B C 1
ATOM 1545 O O . GLY B 1 42 ? -7.25 15.852 3.684 1 98.25 42 GLY B O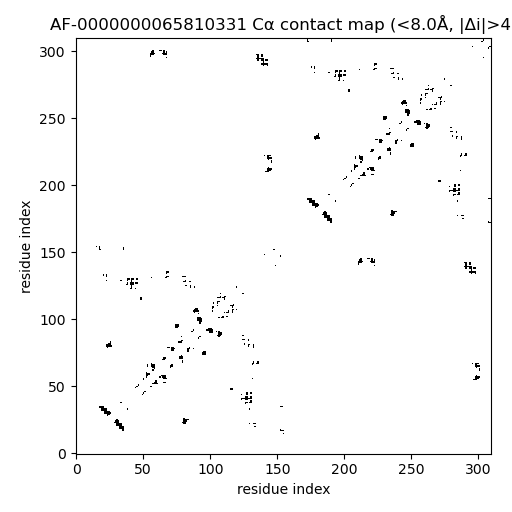 1
ATOM 1546 N N . LYS B 1 43 ? -8.625 14.141 3.273 1 97.81 43 LYS B N 1
ATOM 1547 C CA . LYS B 1 43 ? -8.203 14.062 1.876 1 97.81 43 LYS B CA 1
ATOM 1548 C C . LYS B 1 43 ? -8.547 15.352 1.127 1 97.81 43 LYS B C 1
ATOM 1550 O O . LYS B 1 43 ? -7.707 15.906 0.423 1 97.81 43 LYS B O 1
ATOM 1555 N N . ARG B 1 44 ? -9.758 15.82 1.251 1 98.38 44 ARG B N 1
ATOM 1556 C CA . ARG B 1 44 ? -10.195 17.047 0.586 1 98.38 44 ARG B CA 1
ATOM 1557 C C . ARG B 1 44 ? -9.32 18.234 0.993 1 98.38 44 ARG B C 1
ATOM 1559 O O . ARG B 1 44 ? -8.867 19 0.139 1 98.38 44 ARG B O 1
ATOM 1566 N N . LEU B 1 45 ? -9.102 18.344 2.25 1 98.69 45 LEU B N 1
ATOM 1567 C CA . LEU B 1 45 ? -8.312 19.469 2.764 1 98.69 45 LEU B CA 1
ATOM 1568 C C . LEU B 1 45 ? -6.859 19.359 2.32 1 98.69 45 LEU B C 1
ATOM 1570 O O . LEU B 1 45 ? -6.25 20.344 1.925 1 98.69 45 LEU B O 1
ATOM 1574 N N . PHE B 1 46 ? -6.32 18.203 2.348 1 98.69 46 PHE B N 1
ATOM 1575 C CA . PHE B 1 46 ? -4.961 18 1.865 1 98.69 46 PHE B CA 1
ATOM 1576 C C . PHE B 1 46 ? -4.828 18.422 0.411 1 98.69 46 PHE B C 1
ATOM 1578 O O . PHE B 1 46 ? -3.877 19.125 0.051 1 98.69 46 PHE B O 1
ATOM 1585 N N . ASN B 1 47 ? -5.754 18 -0.406 1 97.81 47 ASN B N 1
ATOM 1586 C CA . ASN B 1 47 ? -5.727 18.312 -1.831 1 97.81 47 ASN B CA 1
ATOM 1587 C C . ASN B 1 47 ? -5.82 19.812 -2.08 1 97.81 47 ASN B C 1
ATOM 1589 O O . ASN B 1 47 ? -5.16 20.344 -2.979 1 97.81 47 ASN B O 1
ATOM 1593 N N . SER B 1 48 ? -6.52 20.484 -1.262 1 97.38 48 SER B N 1
ATOM 1594 C CA . SER B 1 48 ? -6.742 21.922 -1.49 1 97.38 48 SER B CA 1
ATOM 1595 C C . SER B 1 48 ? -5.633 22.75 -0.87 1 97.38 48 SER B C 1
ATOM 1597 O O . SER B 1 48 ? -5.34 23.859 -1.341 1 97.38 48 SER B O 1
ATOM 1599 N N . HIS B 1 49 ? -4.98 22.172 0.161 1 97.88 49 HIS B N 1
ATOM 1600 C CA . HIS B 1 49 ? -4.086 23.031 0.941 1 97.88 49 HIS B CA 1
ATOM 1601 C C . HIS B 1 49 ? -2.633 22.594 0.771 1 97.88 49 HIS B C 1
ATOM 1603 O O . HIS B 1 49 ? -1.719 23.406 0.949 1 97.88 49 HIS B O 1
ATOM 1609 N N . CYS B 1 50 ? -2.387 21.375 0.432 1 98.06 50 CYS B N 1
ATOM 1610 C CA . CYS B 1 50 ? -1.038 20.859 0.639 1 98.06 50 CYS B CA 1
ATOM 1611 C C . CYS B 1 50 ? -0.507 20.203 -0.628 1 98.06 50 CYS B C 1
ATOM 1613 O O . CYS B 1 50 ? 0.703 20.188 -0.864 1 98.06 50 CYS B O 1
ATOM 1615 N N . SER B 1 51 ? -1.379 19.734 -1.602 1 97.19 51 SER B N 1
ATOM 1616 C CA . SER B 1 51 ? -1.01 18.781 -2.641 1 97.19 51 SER B CA 1
ATOM 1617 C C . SER B 1 51 ? -0.266 19.453 -3.781 1 97.19 51 SER B C 1
ATOM 1619 O O . SER B 1 51 ? 0.33 18.797 -4.629 1 97.19 51 SER B O 1
ATOM 1621 N N . SER B 1 52 ? -0.238 20.75 -3.832 1 96.38 52 SER B N 1
ATOM 1622 C CA . SER B 1 52 ? 0.504 21.422 -4.895 1 96.38 52 SER B CA 1
ATOM 1623 C C . SER B 1 52 ? 1.999 21.141 -4.789 1 96.38 52 SER B C 1
ATOM 1625 O O . SER B 1 52 ? 2.695 21.062 -5.801 1 96.38 52 SER B O 1
ATOM 1627 N N . CYS B 1 53 ? 2.453 20.969 -3.615 1 96.69 53 CYS B N 1
ATOM 1628 C CA . CYS B 1 53 ? 3.875 20.688 -3.428 1 96.69 53 CYS B CA 1
ATOM 1629 C C . CYS B 1 53 ? 4.094 19.266 -2.916 1 96.69 53 CYS B C 1
ATOM 1631 O O . CYS B 1 53 ? 5.207 18.75 -2.988 1 96.69 53 CYS B O 1
ATOM 1633 N N . HIS B 1 54 ? 3.029 18.719 -2.32 1 97.19 54 HIS B N 1
ATOM 1634 C CA . HIS B 1 54 ? 3.141 17.375 -1.768 1 97.19 54 HIS B CA 1
ATOM 1635 C C . HIS B 1 54 ? 2.277 16.391 -2.547 1 97.19 54 HIS B C 1
ATOM 1637 O O . HIS B 1 54 ? 1.516 15.625 -1.953 1 97.19 54 HIS B O 1
ATOM 1643 N N . VAL B 1 55 ? 2.455 16.375 -3.852 1 93.38 55 VAL B N 1
ATOM 1644 C CA . VAL B 1 55 ? 1.667 15.516 -4.719 1 93.38 55 VAL B CA 1
ATOM 1645 C C . VAL B 1 55 ? 2.09 14.055 -4.516 1 93.38 55 VAL B C 1
ATOM 1647 O O . VAL B 1 55 ? 3.273 13.727 -4.629 1 93.38 55 VAL B O 1
ATOM 1650 N N . GLY B 1 56 ? 1.106 13.25 -4.133 1 92.88 56 GLY B N 1
ATOM 1651 C CA . GLY B 1 56 ? 1.405 11.844 -3.928 1 92.88 56 GLY B CA 1
ATOM 1652 C C . GLY B 1 56 ? 2.322 11.594 -2.746 1 92.88 56 GLY B C 1
ATOM 1653 O O . GLY B 1 56 ? 3.012 10.57 -2.693 1 92.88 56 GLY B O 1
ATOM 1654 N N . GLY B 1 57 ? 2.477 12.562 -1.895 1 96 57 GLY B N 1
ATOM 1655 C CA . GLY B 1 57 ? 3.299 12.398 -0.706 1 96 57 GLY B CA 1
ATOM 1656 C C . GLY B 1 57 ? 4.746 12.797 -0.923 1 96 57 GLY B C 1
ATOM 1657 O O . GLY B 1 57 ? 5.547 12.781 0.013 1 96 57 GLY B O 1
ATOM 1658 N N . ILE B 1 58 ? 5.027 13.125 -2.158 1 94.56 58 ILE B N 1
ATOM 1659 C CA . ILE B 1 58 ? 6.359 13.656 -2.439 1 94.56 58 ILE B CA 1
ATOM 1660 C C . ILE B 1 58 ? 6.441 15.117 -1.994 1 94.56 58 ILE B C 1
ATOM 1662 O O . ILE B 1 58 ? 5.414 15.758 -1.765 1 94.56 58 ILE B O 1
ATOM 1666 N N . THR B 1 59 ? 7.672 15.516 -1.788 1 95.12 59 THR B N 1
ATOM 1667 C CA . THR B 1 59 ? 7.922 16.938 -1.548 1 95.12 59 THR B CA 1
ATOM 1668 C C . THR B 1 59 ? 8.648 17.562 -2.732 1 95.12 59 THR B C 1
ATOM 1670 O O . THR B 1 59 ? 9.844 17.312 -2.934 1 95.12 59 THR B O 1
ATOM 1673 N N . LYS B 1 60 ? 7.949 18.391 -3.455 1 93.44 60 LYS B N 1
ATOM 1674 C CA . LYS B 1 60 ? 8.469 18.953 -4.699 1 93.44 60 LYS B CA 1
ATOM 1675 C C . LYS B 1 60 ? 9.75 19.75 -4.453 1 93.44 60 LYS B C 1
ATOM 1677 O O . LYS B 1 60 ? 10.68 19.688 -5.258 1 93.44 60 LYS B O 1
ATOM 1682 N N . THR B 1 61 ? 9.82 20.438 -3.369 1 92.38 61 THR B N 1
ATOM 1683 C CA . THR B 1 61 ? 10.953 21.312 -3.094 1 92.38 61 THR B CA 1
ATOM 1684 C C . THR B 1 61 ? 12.156 20.516 -2.609 1 92.38 61 THR B C 1
ATOM 1686 O O . THR B 1 61 ? 13.281 21.016 -2.609 1 92.38 61 THR B O 1
ATOM 1689 N N . ASN B 1 62 ? 11.93 19.281 -2.082 1 90.69 62 ASN B N 1
ATOM 1690 C CA . ASN B 1 62 ? 12.969 18.359 -1.658 1 90.69 62 ASN B CA 1
ATOM 1691 C C . ASN B 1 62 ? 12.547 16.906 -1.874 1 90.69 62 ASN B C 1
ATOM 1693 O O . ASN B 1 62 ? 12.008 16.266 -0.966 1 90.69 62 ASN B O 1
ATOM 1697 N N . PRO B 1 63 ? 12.922 16.359 -2.984 1 89.06 63 PRO B N 1
ATOM 1698 C CA . PRO B 1 63 ? 12.391 15.055 -3.35 1 89.06 63 PRO B CA 1
ATOM 1699 C C . PRO B 1 63 ? 12.938 13.93 -2.473 1 89.06 63 PRO B C 1
ATOM 1701 O O . PRO B 1 63 ? 12.43 12.805 -2.51 1 89.06 63 PRO B O 1
ATOM 1704 N N . ASN B 1 64 ? 13.938 14.25 -1.641 1 88 64 ASN B N 1
ATOM 1705 C CA . ASN B 1 64 ? 14.508 13.242 -0.757 1 88 64 ASN B CA 1
ATOM 1706 C C . ASN B 1 64 ? 13.664 13.055 0.5 1 88 64 ASN B C 1
ATOM 1708 O O . ASN B 1 64 ? 13.875 12.109 1.264 1 88 64 ASN B O 1
ATOM 1712 N N . ILE B 1 65 ? 12.797 13.969 0.724 1 91.12 65 ILE B N 1
ATOM 1713 C CA . ILE B 1 65 ? 11.93 13.922 1.895 1 91.12 65 ILE B CA 1
ATOM 1714 C C . ILE B 1 65 ? 10.469 13.828 1.452 1 91.12 65 ILE B C 1
ATOM 1716 O O . ILE B 1 65 ? 9.945 14.742 0.817 1 91.12 65 ILE B O 1
ATOM 1720 N N . GLY B 1 66 ? 9.859 12.68 1.742 1 94.19 66 GLY B N 1
ATOM 1721 C CA . GLY B 1 66 ? 8.453 12.5 1.425 1 94.19 66 GLY B CA 1
ATOM 1722 C C . GLY B 1 66 ? 7.566 12.43 2.656 1 94.19 66 GLY B C 1
ATOM 1723 O O . GLY B 1 66 ? 8.047 12.578 3.781 1 94.19 66 GLY B O 1
ATOM 1724 N N . LEU B 1 67 ? 6.281 12.219 2.406 1 97.12 67 LEU B N 1
ATOM 1725 C CA . LEU B 1 67 ? 5.301 12.133 3.486 1 97.12 67 LEU B CA 1
ATOM 1726 C C . LEU B 1 67 ? 5.012 10.688 3.85 1 97.12 67 LEU B C 1
ATOM 1728 O O . LEU B 1 67 ? 4 10.391 4.496 1 97.12 67 LEU B O 1
ATOM 1732 N N . ASP B 1 68 ? 5.852 9.797 3.373 1 93.88 68 ASP B N 1
ATOM 1733 C CA . ASP B 1 68 ? 5.727 8.398 3.783 1 93.88 68 ASP B CA 1
ATOM 1734 C C . ASP B 1 68 ? 6.172 8.211 5.23 1 93.88 68 ASP B C 1
ATOM 1736 O O . ASP B 1 68 ? 6.914 9.031 5.77 1 93.88 68 ASP B O 1
ATOM 1740 N N . LEU B 1 69 ? 5.809 7.121 5.801 1 93.56 69 LEU B N 1
ATOM 1741 C CA . LEU B 1 69 ? 6.016 6.887 7.227 1 93.56 69 LEU B CA 1
ATOM 1742 C C . LEU B 1 69 ? 7.504 6.844 7.559 1 93.56 69 LEU B C 1
ATOM 1744 O O . LEU B 1 69 ? 7.926 7.34 8.609 1 93.56 69 LEU B O 1
ATOM 1748 N N . GLU B 1 70 ? 8.305 6.227 6.707 1 90.81 70 GLU B N 1
ATOM 1749 C CA . GLU B 1 70 ? 9.742 6.137 6.973 1 90.81 70 GLU B CA 1
ATOM 1750 C C . GLU B 1 70 ? 10.383 7.52 7.02 1 90.81 70 GLU B C 1
ATOM 1752 O O . GLU B 1 70 ? 11.062 7.859 7.988 1 90.81 70 GLU B O 1
ATOM 1757 N N . SER B 1 71 ? 10.141 8.289 6.008 1 94.25 71 SER B N 1
ATOM 1758 C CA . SER B 1 71 ? 10.68 9.648 5.961 1 94.25 71 SER B CA 1
ATOM 1759 C C . SER B 1 71 ? 10.227 10.461 7.172 1 94.25 71 SER B C 1
ATOM 1761 O O . SER B 1 71 ? 11.039 11.141 7.805 1 94.25 71 SER B O 1
ATOM 1763 N N . LEU B 1 72 ? 8.977 10.375 7.508 1 96.81 72 LEU B N 1
ATOM 1764 C CA . LEU B 1 72 ? 8.43 11.148 8.617 1 96.81 72 LEU B CA 1
ATOM 1765 C C . LEU B 1 72 ? 9.023 10.695 9.945 1 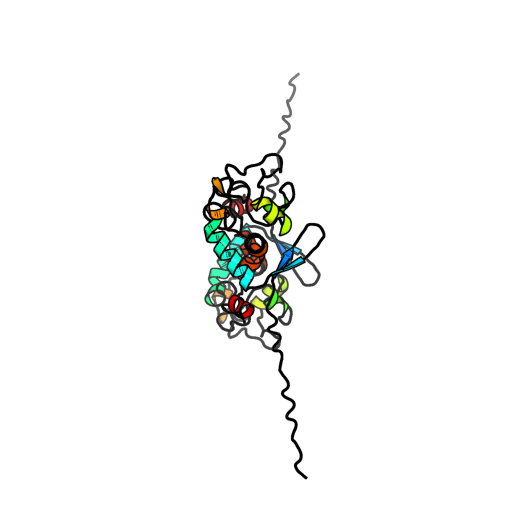96.81 72 LEU B C 1
ATOM 1767 O O . LEU B 1 72 ? 9.25 11.508 10.836 1 96.81 72 LEU B O 1
ATOM 1771 N N . SER B 1 73 ? 9.312 9.43 10.078 1 95.94 73 SER B N 1
ATOM 1772 C CA . SER B 1 73 ? 9.836 8.891 11.328 1 95.94 73 SER B CA 1
ATOM 1773 C C . SER B 1 73 ? 11.273 9.328 11.555 1 95.94 73 SER B C 1
ATOM 1775 O O . SER B 1 73 ? 11.75 9.344 12.695 1 95.94 73 SER B O 1
ATOM 1777 N N . LEU B 1 74 ? 11.938 9.688 10.492 1 95.88 74 LEU B N 1
ATOM 1778 C CA . LEU B 1 74 ? 13.359 10 10.586 1 95.88 74 LEU B CA 1
ATOM 1779 C C . LEU B 1 74 ? 13.578 11.5 10.789 1 95.88 74 LEU B C 1
ATOM 1781 O O . LEU B 1 74 ? 14.711 11.945 10.992 1 95.88 74 LEU B O 1
ATOM 1785 N N . ALA B 1 75 ? 12.508 12.25 10.797 1 96.81 75 ALA B N 1
ATOM 1786 C CA . ALA B 1 75 ? 12.609 13.672 11.109 1 96.81 75 ALA B CA 1
ATOM 1787 C C . ALA B 1 75 ? 12.906 13.891 12.586 1 96.81 75 ALA B C 1
ATOM 1789 O O . ALA B 1 75 ? 12.742 12.984 13.406 1 96.81 75 ALA B O 1
ATOM 1790 N N . THR B 1 76 ? 13.414 15.156 12.883 1 97.5 76 THR B N 1
ATOM 1791 C CA . THR B 1 76 ? 13.586 15.586 14.266 1 97.5 76 THR B CA 1
ATOM 1792 C C . THR B 1 76 ? 12.695 16.797 14.57 1 97.5 76 THR B C 1
ATOM 1794 O O . THR B 1 76 ? 12.898 17.875 14.016 1 97.5 76 THR B O 1
ATOM 1797 N N . PRO B 1 77 ? 11.812 16.562 15.602 1 97.44 77 PRO B N 1
ATOM 1798 C CA . PRO B 1 77 ? 11.367 15.281 16.156 1 97.44 77 PRO B CA 1
ATOM 1799 C C . PRO B 1 77 ? 10.633 14.414 15.141 1 97.44 77 PRO B C 1
ATOM 1801 O O . PRO B 1 77 ? 10.289 14.891 14.055 1 97.44 77 PRO B O 1
ATOM 1804 N N . PRO B 1 78 ? 10.43 13.148 15.43 1 97 78 PRO B N 1
ATOM 1805 C CA . PRO B 1 78 ? 9.641 12.32 14.523 1 97 78 PRO B CA 1
ATOM 1806 C C . PRO B 1 78 ? 8.25 12.883 14.258 1 97 78 PRO B C 1
ATOM 1808 O O . PRO B 1 78 ? 7.609 13.414 15.172 1 97 78 PRO B O 1
ATOM 1811 N N . ARG B 1 79 ? 7.82 12.734 12.969 1 97.81 79 ARG B N 1
ATOM 1812 C CA . ARG B 1 79 ? 6.57 13.352 12.539 1 97.81 79 ARG B CA 1
ATOM 1813 C C . ARG B 1 79 ? 5.566 12.297 12.086 1 97.81 79 ARG B C 1
ATOM 1815 O O . ARG B 1 79 ? 4.543 12.625 11.484 1 97.81 79 ARG B O 1
ATOM 1822 N N . ASN B 1 80 ? 5.793 10.969 12.367 1 97.06 80 ASN B N 1
ATOM 1823 C CA . ASN B 1 80 ? 4.969 9.875 11.859 1 97.06 80 ASN B CA 1
ATOM 1824 C C . ASN B 1 80 ? 3.855 9.516 12.836 1 97.06 80 ASN B C 1
ATOM 1826 O O . ASN B 1 80 ? 3.598 8.336 13.078 1 97.06 80 ASN B O 1
ATOM 1830 N N . ASN B 1 81 ? 3.275 10.516 13.438 1 97.44 81 ASN B N 1
ATOM 1831 C CA . ASN B 1 81 ? 2.092 10.352 14.273 1 97.44 81 ASN B CA 1
ATOM 1832 C C . ASN B 1 81 ? 1.204 11.594 14.234 1 97.44 81 ASN B C 1
ATOM 1834 O O . ASN B 1 81 ? 1.619 12.648 13.75 1 97.44 81 ASN B O 1
ATOM 1838 N N . LEU B 1 82 ? -0.01 11.523 14.727 1 98.25 82 LEU B N 1
ATOM 1839 C CA . LEU B 1 82 ? -1.013 12.57 14.578 1 98.25 82 LEU B CA 1
ATOM 1840 C C . LEU B 1 82 ? -0.561 13.859 15.266 1 98.25 82 LEU B C 1
ATOM 1842 O O . LEU B 1 82 ? -0.55 14.93 14.641 1 98.25 82 LEU B O 1
ATOM 1846 N N . ASP B 1 83 ? -0.171 13.758 16.469 1 98.12 83 ASP B N 1
ATOM 1847 C CA . ASP B 1 83 ? 0.189 14.945 17.234 1 98.12 83 ASP B CA 1
ATOM 1848 C C . ASP B 1 83 ? 1.382 15.664 16.609 1 98.12 83 ASP B C 1
ATOM 1850 O O . ASP B 1 83 ? 1.407 16.891 16.547 1 98.12 83 ASP B O 1
ATOM 1854 N N . ALA B 1 84 ? 2.326 14.914 16.172 1 98.38 84 ALA B N 1
ATOM 1855 C CA . ALA B 1 84 ? 3.545 15.5 15.625 1 98.38 84 ALA B CA 1
ATOM 1856 C C . ALA B 1 84 ? 3.258 16.219 14.312 1 98.38 84 ALA B C 1
ATOM 1858 O O . ALA B 1 84 ? 3.807 17.297 14.055 1 98.38 84 ALA B O 1
ATOM 1859 N N . LEU B 1 85 ? 2.424 15.656 13.461 1 98.62 85 LEU B N 1
ATOM 1860 C CA . LEU B 1 85 ? 2.092 16.312 12.195 1 98.62 85 LEU B CA 1
ATOM 1861 C C . LEU B 1 85 ? 1.263 17.562 12.438 1 98.62 85 LEU B C 1
ATOM 1863 O O . LEU B 1 85 ? 1.439 18.578 11.742 1 98.62 85 LEU B O 1
ATOM 1867 N N . VAL B 1 86 ? 0.364 17.5 13.375 1 98.62 86 VAL B N 1
ATOM 1868 C CA . VAL B 1 86 ? -0.411 18.688 13.719 1 98.62 86 VAL B CA 1
ATOM 1869 C C . VAL B 1 86 ? 0.525 19.781 14.203 1 98.62 86 VAL B C 1
ATOM 1871 O O . VAL B 1 86 ? 0.408 20.938 13.773 1 98.62 86 VAL B O 1
ATOM 1874 N N . ASP B 1 87 ? 1.437 19.391 15.07 1 98.5 87 ASP B N 1
ATOM 1875 C CA . ASP B 1 87 ? 2.424 20.344 15.539 1 98.5 87 ASP B CA 1
ATOM 1876 C C . ASP B 1 87 ? 3.191 20.969 14.367 1 98.5 87 ASP B C 1
ATOM 1878 O O . ASP B 1 87 ? 3.404 22.172 14.328 1 98.5 87 ASP B O 1
ATOM 1882 N N . TYR B 1 88 ? 3.576 20.156 13.453 1 98.81 88 TYR B N 1
ATOM 1883 C CA . TYR B 1 88 ? 4.336 20.625 12.297 1 98.81 88 TYR B CA 1
ATOM 1884 C C . TYR B 1 88 ? 3.521 21.625 11.484 1 98.81 88 TYR B C 1
ATOM 1886 O O . TYR B 1 88 ? 4.051 22.641 11.039 1 98.81 88 TYR B O 1
ATOM 1894 N N . MET B 1 89 ? 2.262 21.359 11.266 1 98.69 89 MET B N 1
ATOM 1895 C CA . MET B 1 89 ? 1.414 22.234 10.461 1 98.69 89 MET B CA 1
ATOM 1896 C C . MET B 1 89 ? 1.175 23.562 11.18 1 98.69 89 MET B C 1
ATOM 1898 O O . MET B 1 89 ? 0.854 24.562 10.539 1 98.69 89 MET B O 1
ATOM 1902 N N . LYS B 1 90 ? 1.352 23.516 12.492 1 98.62 90 LYS B N 1
ATOM 1903 C CA . LYS B 1 90 ? 1.24 24.766 13.258 1 98.62 90 LYS B CA 1
ATOM 1904 C C . LYS B 1 90 ? 2.549 25.547 13.227 1 98.62 90 LYS B C 1
ATOM 1906 O O . LYS B 1 90 ? 2.547 26.766 13.031 1 98.62 90 LYS B O 1
ATOM 1911 N N . ASN B 1 91 ? 3.666 24.797 13.422 1 98.19 91 ASN B N 1
ATOM 1912 C CA . ASN B 1 91 ? 4.996 25.375 13.547 1 98.19 91 ASN B CA 1
ATOM 1913 C C . ASN B 1 91 ? 6.051 24.547 12.828 1 98.19 91 ASN B C 1
ATOM 1915 O O . ASN B 1 91 ? 6.895 23.922 13.469 1 98.19 91 ASN B O 1
ATOM 1919 N N . PRO B 1 92 ? 6.148 24.656 11.516 1 98.44 92 PRO B N 1
ATOM 1920 C CA . PRO B 1 92 ? 7.066 23.797 10.758 1 98.44 92 PRO B CA 1
ATOM 1921 C C . PRO B 1 92 ? 8.531 24.156 10.977 1 98.44 92 PRO B C 1
ATOM 1923 O O . PRO B 1 92 ? 8.859 25.344 11.102 1 98.44 92 PRO B O 1
ATOM 1926 N N . THR B 1 93 ? 9.375 23.172 11.008 1 98.38 93 THR B N 1
ATOM 1927 C CA . THR B 1 93 ? 10.82 23.328 11.125 1 98.38 93 THR B CA 1
ATOM 1928 C C . THR B 1 93 ? 11.539 22.531 10.039 1 98.38 93 THR B C 1
ATOM 1930 O O . THR B 1 93 ? 10.914 21.75 9.32 1 98.38 93 THR B O 1
ATOM 1933 N N . THR B 1 94 ? 12.805 22.812 9.906 1 97.81 94 THR B N 1
ATOM 1934 C CA . THR B 1 94 ? 13.641 21.969 9.055 1 97.81 94 THR B CA 1
ATOM 1935 C C . THR B 1 94 ? 13.578 20.516 9.5 1 97.81 94 THR B C 1
ATOM 1937 O O . THR B 1 94 ? 13.117 20.219 10.602 1 97.81 94 THR B O 1
ATOM 1940 N N . TYR B 1 95 ? 13.961 19.688 8.57 1 97.5 95 TYR B N 1
ATOM 1941 C CA . TYR B 1 95 ? 13.859 18.266 8.805 1 97.5 95 TYR B CA 1
ATOM 1942 C C . TYR B 1 95 ? 14.586 17.859 10.078 1 97.5 95 TYR B C 1
ATOM 1944 O O . TYR B 1 95 ? 14.148 16.953 10.789 1 97.5 95 TYR B O 1
ATOM 1952 N N . ASP B 1 96 ? 15.633 18.578 10.43 1 97.19 96 ASP B N 1
ATOM 1953 C CA . ASP B 1 96 ? 16.406 18.281 11.633 1 97.19 96 ASP B CA 1
ATOM 1954 C C . ASP B 1 96 ? 15.852 19.047 12.836 1 97.19 96 ASP B C 1
ATOM 1956 O O . ASP B 1 96 ? 16.438 19.016 13.922 1 97.19 96 ASP B O 1
ATOM 1960 N N . GLY B 1 97 ? 14.773 19.797 12.68 1 98.06 97 GLY B N 1
ATOM 1961 C CA . GLY B 1 97 ? 14.07 20.453 13.766 1 98.06 97 GLY B CA 1
ATOM 1962 C C . GLY B 1 97 ? 14.766 21.703 14.258 1 98.06 97 GLY B C 1
ATOM 1963 O O . GLY B 1 97 ? 14.367 22.281 15.266 1 98.06 97 GLY B O 1
ATOM 1964 N N . SER B 1 98 ? 15.773 22.25 13.508 1 97.88 98 SER B N 1
ATOM 1965 C CA . SER B 1 98 ? 16.672 23.25 14.07 1 97.88 98 SER B CA 1
ATOM 1966 C C . SER B 1 98 ? 16.141 24.656 13.812 1 97.88 98 SER B C 1
ATOM 1968 O O . SER B 1 98 ? 16.391 25.578 14.602 1 97.88 98 SER B O 1
ATOM 1970 N N . GLU B 1 99 ? 15.5 24.828 12.688 1 98.31 99 GLU B N 1
ATOM 1971 C CA . GLU B 1 99 ? 15.078 26.172 12.305 1 98.31 99 GLU B CA 1
ATOM 1972 C C . GLU B 1 99 ? 13.609 26.188 11.883 1 98.31 99 GLU B C 1
ATOM 1974 O O . GLU B 1 99 ? 13.133 25.25 11.234 1 98.31 99 GLU B O 1
ATOM 1979 N N . SER B 1 100 ? 12.961 27.281 12.219 1 98.44 100 SER B N 1
ATOM 1980 C CA . SER B 1 100 ? 11.609 27.484 11.703 1 98.44 100 SER B CA 1
ATOM 1981 C C . SER B 1 100 ? 11.617 27.734 10.203 1 98.44 100 SER B C 1
ATOM 1983 O O . SER B 1 100 ? 12.484 28.453 9.688 1 98.44 100 SER B O 1
ATOM 1985 N N . ILE B 1 101 ? 10.609 27.141 9.516 1 97.81 101 ILE B N 1
ATOM 1986 C CA . ILE B 1 101 ? 10.461 27.406 8.086 1 97.81 101 ILE B CA 1
ATOM 1987 C C . ILE B 1 101 ? 9.062 27.969 7.801 1 97.81 101 ILE B C 1
ATOM 1989 O O . ILE B 1 101 ? 8.523 27.781 6.711 1 97.81 101 ILE B O 1
ATOM 1993 N N . ALA B 1 102 ? 8.398 28.594 8.758 1 97.75 102 ALA B N 1
ATOM 1994 C CA . ALA B 1 102 ? 7.039 29.125 8.656 1 97.75 102 ALA B CA 1
ATOM 1995 C C . ALA B 1 102 ? 6.941 30.188 7.562 1 97.75 102 ALA B C 1
ATOM 1997 O O . ALA B 1 102 ? 5.875 30.375 6.977 1 97.75 102 ALA B O 1
ATOM 1998 N N . GLN B 1 103 ? 7.992 30.766 7.137 1 96.81 103 GLN B N 1
ATOM 1999 C CA . GLN B 1 103 ? 7.941 31.844 6.156 1 96.81 103 GLN B CA 1
ATOM 2000 C C . GLN B 1 103 ? 7.977 31.281 4.734 1 96.81 103 GLN B C 1
ATOM 2002 O O . GLN B 1 103 ? 7.684 32 3.775 1 96.81 103 GLN B O 1
ATOM 2007 N N . ILE B 1 104 ? 8.305 29.984 4.59 1 96.88 104 ILE B N 1
ATOM 2008 C CA . ILE B 1 104 ? 8.445 29.453 3.24 1 96.88 104 ILE B CA 1
ATOM 2009 C C . ILE B 1 104 ? 7.637 28.156 3.105 1 96.88 104 ILE B C 1
ATOM 2011 O O . ILE B 1 104 ? 7.586 27.562 2.029 1 96.88 104 ILE B O 1
ATOM 2015 N N . HIS B 1 105 ? 7.004 27.766 4.148 1 97.62 105 HIS B N 1
ATOM 2016 C CA . HIS B 1 105 ? 6.105 26.609 4.172 1 97.62 105 HIS B CA 1
ATOM 2017 C C . HIS B 1 105 ? 4.777 26.969 4.84 1 97.62 105 HIS B C 1
ATOM 2019 O O . HIS B 1 105 ? 4.762 27.516 5.945 1 97.62 105 HIS B O 1
ATOM 2025 N N . PRO B 1 106 ? 3.629 26.547 4.168 1 97.69 106 PRO B N 1
ATOM 2026 C CA . PRO B 1 106 ? 2.346 26.891 4.789 1 97.69 106 PRO B CA 1
ATOM 2027 C C . PRO B 1 106 ? 2.23 26.359 6.219 1 97.69 106 PRO B C 1
ATOM 2029 O O . PRO B 1 106 ? 2.658 25.234 6.5 1 97.69 106 PRO B O 1
ATOM 2032 N N . SER B 1 107 ? 1.671 27.172 7.113 1 98.06 107 SER B N 1
ATOM 2033 C CA . SER B 1 107 ? 1.454 26.828 8.516 1 98.06 107 SER B CA 1
ATOM 2034 C C . SER B 1 107 ? 0.399 27.734 9.148 1 98.06 107 SER B C 1
ATOM 2036 O O . SER B 1 107 ? 0.012 28.75 8.562 1 98.06 107 SER B O 1
ATOM 2038 N N . ILE B 1 108 ? -0.036 27.281 10.344 1 98.44 108 ILE B N 1
ATOM 2039 C CA . ILE B 1 108 ? -0.912 28.156 11.125 1 98.44 108 ILE B CA 1
ATOM 2040 C C . ILE B 1 108 ? -0.141 29.406 11.57 1 98.44 108 ILE B C 1
ATOM 2042 O O . ILE B 1 108 ? -0.667 30.516 11.531 1 98.44 108 ILE B O 1
ATOM 2046 N N . ALA B 1 109 ? 1.104 29.328 11.891 1 97 109 ALA B N 1
ATOM 2047 C CA . ALA B 1 109 ? 1.95 30.406 12.383 1 97 109 ALA B CA 1
ATOM 2048 C C . ALA B 1 109 ? 2.189 31.453 11.297 1 97 109 ALA B C 1
ATOM 2050 O O . ALA B 1 109 ? 2.535 32.594 11.594 1 97 109 ALA B O 1
ATOM 2051 N N . SER B 1 110 ? 2.074 31.047 10.039 1 96.75 110 SER B N 1
ATOM 2052 C CA . SER B 1 110 ? 2.328 31.984 8.938 1 96.75 110 SER B CA 1
ATOM 2053 C C . SER B 1 110 ? 1.084 32.188 8.078 1 96.75 110 SER B C 1
ATOM 2055 O O . SER B 1 110 ? 1.181 32.281 6.855 1 96.75 110 SER B O 1
ATOM 2057 N N . SER B 1 111 ? -0.103 32.062 8.68 1 96.38 111 SER B N 1
ATOM 2058 C CA . SER B 1 111 ? -1.365 32.125 7.953 1 96.38 111 SER B CA 1
ATOM 2059 C C . SER B 1 111 ? -1.537 33.5 7.289 1 96.38 111 SER B C 1
ATOM 2061 O O . SER B 1 111 ? -2.367 33.656 6.391 1 96.38 111 SER B O 1
ATOM 2063 N N . ASP B 1 112 ? -0.776 34.531 7.672 1 96.38 112 ASP B N 1
ATOM 2064 C CA . ASP B 1 112 ? -0.788 35.812 7.008 1 96.38 112 ASP B CA 1
ATOM 2065 C C . ASP B 1 112 ? -0.15 35.75 5.625 1 96.38 112 ASP B C 1
ATOM 2067 O O . ASP B 1 112 ? -0.555 36.438 4.703 1 96.38 112 ASP B O 1
ATOM 2071 N N . ILE B 1 113 ? 0.877 34.906 5.477 1 95.75 113 ILE B N 1
ATOM 2072 C CA . ILE B 1 113 ? 1.592 34.656 4.227 1 95.75 113 ILE B CA 1
ATOM 2073 C C . ILE B 1 113 ? 0.866 33.594 3.408 1 95.75 113 ILE B C 1
ATOM 2075 O O . ILE B 1 113 ? 0.777 33.719 2.184 1 95.75 113 ILE B O 1
ATOM 2079 N N . PHE B 1 114 ? 0.277 32.625 4.078 1 96.62 114 PHE B N 1
ATOM 2080 C CA . PHE B 1 114 ? -0.434 31.516 3.463 1 96.62 114 PHE B CA 1
ATOM 2081 C C . PHE B 1 114 ? -1.895 31.5 3.898 1 96.62 114 PHE B C 1
ATOM 2083 O O . PHE B 1 114 ? -2.281 30.703 4.762 1 96.62 114 PHE B O 1
ATOM 2090 N N . PRO B 1 115 ? -2.717 32.156 3.256 1 96.69 115 PRO B N 1
ATOM 2091 C CA . PRO B 1 115 ? -4.082 32.406 3.734 1 96.69 115 PRO B CA 1
ATOM 2092 C C . PRO B 1 115 ? -4.922 31.125 3.773 1 96.69 115 PRO B C 1
ATOM 2094 O O . PRO B 1 115 ? -5.883 31.047 4.543 1 96.69 115 PRO B O 1
ATOM 2097 N N . LYS B 1 116 ? -4.582 30.156 3.006 1 95.88 116 LYS B N 1
ATOM 2098 C CA . LYS B 1 116 ? -5.34 28.922 3 1 95.88 116 LYS B CA 1
ATOM 2099 C C . LYS B 1 116 ? -5.262 28.219 4.355 1 95.88 116 LYS B C 1
ATOM 2101 O O . LYS B 1 116 ? -6.082 27.359 4.66 1 95.88 116 LYS B O 1
ATOM 2106 N N . MET B 1 117 ? -4.281 28.594 5.117 1 98.25 117 MET B N 1
ATOM 2107 C CA . MET B 1 117 ? -4.082 27.938 6.41 1 98.25 117 MET B CA 1
ATOM 2108 C C . MET B 1 117 ? -4.926 28.609 7.488 1 98.25 117 MET B C 1
ATOM 2110 O O . MET B 1 117 ? -5.086 28.062 8.586 1 98.25 117 MET B O 1
ATOM 2114 N N . ARG B 1 118 ? -5.512 29.75 7.242 1 96.12 118 ARG B N 1
ATOM 2115 C CA . ARG B 1 118 ? -6.133 30.609 8.234 1 96.12 118 ARG B CA 1
ATOM 2116 C C . ARG B 1 118 ? -7.359 29.953 8.852 1 96.12 118 ARG B C 1
ATOM 2118 O O . ARG B 1 118 ? -7.617 30.094 10.047 1 96.12 118 ARG B O 1
ATOM 2125 N N . ASP B 1 119 ? -8.086 29.203 8.102 1 94.06 119 ASP B N 1
ATOM 2126 C CA . ASP B 1 119 ? -9.391 28.75 8.578 1 94.06 119 ASP B CA 1
ATOM 2127 C C . ASP B 1 119 ? -9.352 27.266 8.961 1 94.06 119 ASP B C 1
ATOM 2129 O O . ASP B 1 119 ? -10.391 26.656 9.203 1 94.06 119 ASP B O 1
ATOM 2133 N N . LEU B 1 120 ? -8.195 26.75 9.031 1 98.25 120 LEU B N 1
ATOM 2134 C CA . LEU B 1 120 ? -8.117 25.344 9.43 1 98.25 120 LEU B CA 1
ATOM 2135 C C . LEU B 1 120 ? -8.258 25.203 10.945 1 98.25 120 LEU B C 1
ATOM 2137 O O . LEU B 1 120 ? -7.504 25.828 11.695 1 98.25 120 LEU B O 1
ATOM 2141 N N . SER B 1 121 ? -9.227 24.438 11.391 1 97.81 121 SER B N 1
ATOM 2142 C CA . SER B 1 121 ? -9.406 24.125 12.805 1 97.81 121 SER B CA 1
ATOM 2143 C C . SER B 1 121 ? -8.453 23.016 13.25 1 97.81 121 SER B C 1
ATOM 2145 O O . SER B 1 121 ? -7.781 22.406 12.422 1 97.81 121 SER B O 1
ATOM 2147 N N . GLU B 1 122 ? -8.484 22.781 14.602 1 97.31 122 GLU B N 1
ATOM 2148 C CA . GLU B 1 122 ? -7.715 21.672 15.148 1 97.31 122 GLU B CA 1
ATOM 2149 C C . GLU B 1 122 ? -8.172 20.344 14.555 1 97.31 122 GLU B C 1
ATOM 2151 O O . GLU B 1 122 ? -7.344 19.5 14.195 1 97.31 122 GLU B O 1
ATOM 2156 N N . ASP B 1 123 ? -9.438 20.203 14.375 1 97.06 123 ASP B N 1
ATOM 2157 C CA . ASP B 1 123 ? -10 18.984 13.789 1 97.06 123 ASP B CA 1
ATOM 2158 C C . ASP B 1 123 ? -9.578 18.844 12.328 1 97.06 123 ASP B C 1
ATOM 2160 O O . ASP B 1 123 ? -9.352 17.719 11.859 1 97.06 123 ASP B O 1
ATOM 2164 N N . ASP B 1 124 ? -9.531 19.938 11.625 1 98.31 124 ASP B N 1
ATOM 2165 C CA . ASP B 1 124 ? -9.078 19.891 10.242 1 98.31 124 ASP B CA 1
ATOM 2166 C C . ASP B 1 124 ? -7.625 19.438 10.148 1 98.31 124 ASP B C 1
ATOM 2168 O O . ASP B 1 124 ? -7.285 18.625 9.289 1 98.31 124 ASP B O 1
ATOM 2172 N N . LEU B 1 125 ? -6.789 19.938 11.031 1 98.56 125 LEU B N 1
ATOM 2173 C CA . LEU B 1 125 ? -5.383 19.547 11.039 1 98.56 125 LEU B CA 1
ATOM 2174 C C . LEU B 1 125 ? -5.23 18.047 11.336 1 98.56 125 LEU B C 1
ATOM 2176 O O . LEU B 1 125 ? -4.422 17.375 10.711 1 98.56 125 LEU B O 1
ATOM 2180 N N . TYR B 1 126 ? -6.051 17.578 12.25 1 97.88 126 TYR B N 1
ATOM 2181 C CA . TYR B 1 126 ? -6.027 16.156 12.562 1 97.88 126 TYR B CA 1
ATOM 2182 C C . TYR B 1 126 ? -6.496 15.328 11.359 1 97.88 126 TYR B C 1
ATOM 2184 O O . TYR B 1 126 ? -5.934 14.266 11.07 1 97.88 126 TYR B O 1
ATOM 2192 N N . ALA B 1 127 ? -7.5 15.789 10.672 1 97.81 127 ALA B N 1
ATOM 2193 C CA . ALA B 1 127 ? -7.996 15.094 9.484 1 97.81 127 ALA B CA 1
ATOM 2194 C C . ALA B 1 127 ? -6.926 15.023 8.398 1 97.81 127 ALA B C 1
ATOM 2196 O O . ALA B 1 127 ? -6.73 13.977 7.777 1 97.81 127 ALA B O 1
ATOM 2197 N N . ILE B 1 128 ? -6.227 16.125 8.172 1 98.62 128 ILE B N 1
ATOM 2198 C CA . ILE B 1 128 ? -5.156 16.172 7.188 1 98.62 128 ILE B CA 1
ATOM 2199 C C . ILE B 1 128 ? -4.039 15.211 7.594 1 98.62 128 ILE B C 1
ATOM 2201 O O . ILE B 1 128 ? -3.559 14.43 6.773 1 98.62 128 ILE B O 1
ATOM 2205 N N . ALA B 1 129 ? -3.68 15.258 8.883 1 98.69 129 ALA B N 1
ATOM 2206 C CA . ALA B 1 129 ? -2.646 14.359 9.398 1 98.69 129 ALA B CA 1
ATOM 2207 C C . ALA B 1 129 ? -3.047 12.898 9.219 1 98.69 129 ALA B C 1
ATOM 2209 O O . ALA B 1 129 ? -2.23 12.07 8.805 1 98.69 129 ALA B O 1
ATOM 2210 N N . ALA B 1 130 ? -4.273 12.602 9.516 1 97.75 130 ALA B N 1
ATOM 2211 C CA . ALA B 1 130 ? -4.773 11.242 9.375 1 97.75 130 ALA B CA 1
ATOM 2212 C C . ALA B 1 130 ? -4.695 10.773 7.922 1 97.75 130 ALA B C 1
ATOM 2214 O O . ALA B 1 130 ? -4.293 9.641 7.648 1 97.75 130 ALA B O 1
ATOM 2215 N N . HIS B 1 131 ? -5.078 11.633 7.043 1 97.69 131 HIS B N 1
ATOM 2216 C CA . HIS B 1 131 ? -4.973 11.297 5.629 1 97.69 131 HIS B CA 1
ATOM 2217 C C . HIS B 1 131 ? -3.541 10.93 5.254 1 97.69 131 HIS B C 1
ATOM 2219 O O . HIS B 1 131 ? -3.307 9.891 4.625 1 97.69 131 HIS B O 1
ATOM 2225 N N . ILE B 1 132 ? -2.623 11.727 5.68 1 98 132 ILE B N 1
ATOM 2226 C CA . ILE B 1 132 ? -1.217 11.523 5.348 1 98 132 ILE B CA 1
ATOM 2227 C C . ILE B 1 132 ? -0.74 10.195 5.922 1 98 132 ILE B C 1
ATOM 2229 O O . ILE B 1 132 ? -0.145 9.383 5.211 1 98 132 ILE B O 1
ATOM 2233 N N . LEU B 1 133 ? -1.06 9.945 7.168 1 97 133 LEU B N 1
ATOM 2234 C CA . LEU B 1 133 ? -0.507 8.82 7.914 1 97 133 LEU B CA 1
ATOM 2235 C C . LEU B 1 133 ? -1.141 7.504 7.469 1 97 133 LEU B C 1
ATOM 2237 O O . LEU B 1 133 ? -0.559 6.434 7.66 1 97 133 LEU B O 1
ATOM 2241 N N . THR B 1 134 ? -2.299 7.535 6.812 1 95.12 134 THR B N 1
ATOM 2242 C CA . THR B 1 134 ? -2.996 6.297 6.477 1 95.12 134 THR B CA 1
ATOM 2243 C C . THR B 1 134 ? -2.787 5.941 5.004 1 95.12 134 THR B C 1
ATOM 2245 O O . THR B 1 134 ? -3.246 4.895 4.543 1 95.12 134 THR B O 1
ATOM 2248 N N . GLN B 1 135 ? -2.057 6.727 4.262 1 94.69 135 GLN B N 1
ATOM 2249 C CA . GLN B 1 135 ? -1.931 6.543 2.82 1 94.69 135 GLN B CA 1
ATOM 2250 C C . GLN B 1 135 ? -1.26 5.215 2.492 1 94.69 135 GLN B C 1
ATOM 2252 O O . GLN B 1 135 ? -1.688 4.508 1.578 1 94.69 135 GLN B O 1
ATOM 2257 N N . PRO B 1 136 ? -0.218 4.848 3.266 1 89.5 136 PRO B N 1
ATOM 2258 C CA . PRO B 1 136 ? 0.36 3.541 2.939 1 89.5 136 PRO B CA 1
ATOM 2259 C C . PRO B 1 136 ? -0.657 2.406 3.031 1 89.5 136 PRO B C 1
ATOM 2261 O O . PRO B 1 136 ? -0.666 1.511 2.184 1 89.5 136 PRO B O 1
ATOM 2264 N N . GLN B 1 137 ? -1.463 2.424 4.035 1 87.88 137 GLN B N 1
ATOM 2265 C CA . GLN B 1 137 ? -2.498 1.407 4.191 1 87.88 137 GLN B CA 1
ATOM 2266 C C . GLN B 1 137 ? -3.543 1.509 3.082 1 87.88 137 GLN B C 1
ATOM 2268 O O . GLN B 1 137 ? -3.947 0.496 2.508 1 87.88 137 GLN B O 1
ATOM 2273 N N . ILE B 1 138 ? -3.957 2.67 2.773 1 88.25 138 ILE B N 1
ATOM 2274 C CA . ILE B 1 138 ? -4.965 2.908 1.745 1 88.25 138 ILE B CA 1
ATOM 2275 C C . ILE B 1 138 ? -4.438 2.451 0.388 1 88.25 138 ILE B C 1
ATOM 2277 O O . ILE B 1 138 ? -5.156 1.813 -0.384 1 88.25 138 ILE B O 1
ATOM 2281 N N . GLN B 1 139 ? -3.211 2.785 0.152 1 89.31 139 GLN B N 1
ATOM 2282 C CA . GLN B 1 139 ? -2.602 2.363 -1.105 1 89.31 139 GLN B CA 1
ATOM 2283 C C . GLN B 1 139 ? -2.52 0.842 -1.194 1 89.31 139 GLN B C 1
ATOM 2285 O O . GLN B 1 139 ? -2.801 0.26 -2.244 1 89.31 139 GLN B O 1
ATOM 2290 N N . ALA B 1 140 ? -2.107 0.227 -0.14 1 87.25 140 ALA B N 1
ATOM 2291 C CA . ALA B 1 140 ? -2.002 -1.229 -0.11 1 87.25 140 ALA B CA 1
ATOM 2292 C C . ALA B 1 140 ? -3.35 -1.884 -0.4 1 87.25 140 ALA B C 1
ATOM 2294 O O . ALA B 1 140 ? -3.412 -2.928 -1.054 1 87.25 140 ALA B O 1
ATOM 2295 N N . GLU B 1 141 ? -4.359 -1.295 0.024 1 85.69 141 GLU B N 1
ATOM 2296 C CA . GLU B 1 141 ? -5.695 -1.867 -0.111 1 85.69 141 GLU B CA 1
ATOM 2297 C C . GLU B 1 141 ? -6.188 -1.782 -1.553 1 85.69 141 GLU B C 1
ATOM 2299 O O . GLU B 1 141 ? -7.164 -2.441 -1.921 1 85.69 141 GLU B O 1
ATOM 2304 N N . LYS B 1 142 ? -5.555 -1.041 -2.334 1 87.31 142 LYS B N 1
ATOM 2305 C CA . LYS B 1 142 ? -5.918 -0.972 -3.746 1 87.31 142 LYS B CA 1
ATOM 2306 C C . LYS B 1 142 ? -5.688 -2.311 -4.441 1 87.31 142 LYS B C 1
ATOM 2308 O O . LYS B 1 142 ? -6.387 -2.648 -5.398 1 87.31 142 LYS B O 1
ATOM 2313 N N . TRP B 1 143 ? -4.758 -3.064 -4 1 91.69 143 TRP B N 1
ATOM 2314 C CA . TRP B 1 143 ? -4.516 -4.41 -4.516 1 91.69 143 TRP B CA 1
ATOM 2315 C C . TRP B 1 143 ? -5.531 -5.398 -3.949 1 91.69 143 TRP B C 1
ATOM 2317 O O . TRP B 1 143 ? -5.637 -5.562 -2.732 1 91.69 143 TRP B O 1
ATOM 2327 N N . GLY B 1 144 ? -6.215 -6.105 -4.852 1 88.38 144 GLY B N 1
ATOM 2328 C CA . GLY B 1 144 ? -7.219 -7.066 -4.426 1 88.38 144 GLY B CA 1
ATOM 2329 C C . GLY B 1 144 ? -8.531 -6.422 -4.023 1 88.38 144 GLY B C 1
ATOM 2330 O O . GLY B 1 144 ? -9.5 -7.113 -3.701 1 88.38 144 GLY B O 1
ATOM 2331 N N . GLY B 1 145 ? -8.523 -5.066 -3.752 1 74 145 GLY B N 1
ATOM 2332 C CA . GLY B 1 145 ? -9.695 -4.355 -3.268 1 74 145 GLY B CA 1
ATOM 2333 C C . GLY B 1 145 ? -10.719 -4.094 -4.352 1 74 145 GLY B C 1
ATOM 2334 O O . GLY B 1 145 ? -10.375 -3.674 -5.457 1 74 145 GLY B O 1
ATOM 2335 N N . GLY B 1 146 ? -11.641 -4.895 -4.586 1 56.09 146 GLY B N 1
ATOM 2336 C CA . GLY B 1 146 ? -12.766 -4.5 -5.41 1 56.09 146 GLY B CA 1
ATOM 2337 C C . GLY B 1 146 ? -13.383 -3.182 -4.988 1 56.09 146 GLY B C 1
ATOM 2338 O O . GLY B 1 146 ? -12.945 -2.572 -4.008 1 56.09 146 GLY B O 1
ATOM 2339 N N . LYS B 1 147 ? -14.336 -2.557 -5.867 1 46.06 147 LYS B N 1
ATOM 2340 C CA . LYS B 1 147 ? -15.148 -1.397 -5.5 1 46.06 147 LYS B CA 1
ATOM 2341 C C . LYS B 1 147 ? -15.586 -1.475 -4.039 1 46.06 147 LYS B C 1
ATOM 2343 O O . LYS B 1 147 ? -15.898 -0.452 -3.426 1 46.06 147 LYS B O 1
ATOM 2348 N N . ILE B 1 148 ? -15.789 -2.553 -3.533 1 45.38 148 ILE B N 1
ATOM 2349 C CA . ILE B 1 148 ? -16.438 -2.676 -2.23 1 45.38 148 ILE B CA 1
ATOM 2350 C C . ILE B 1 148 ? -15.5 -2.156 -1.141 1 45.38 148 ILE B C 1
ATOM 2352 O O . ILE B 1 148 ? -15.875 -2.078 0.029 1 45.38 148 ILE B O 1
ATOM 2356 N N . TYR B 1 149 ? -14.344 -2.203 -1.348 1 45.16 149 TYR B N 1
ATOM 2357 C CA . TYR B 1 149 ? -13.531 -1.771 -0.218 1 45.16 149 TYR B CA 1
ATOM 2358 C C . TYR B 1 149 ? -13.875 -0.344 0.191 1 45.16 149 TYR B C 1
ATOM 2360 O O . TYR B 1 149 ? -13.906 -0.023 1.381 1 45.16 149 TYR B O 1
ATOM 2368 N N . TYR B 1 150 ? -13.938 0.446 -0.814 1 39.88 150 TYR B N 1
ATOM 2369 C CA . TYR B 1 150 ? -14.438 1.741 -0.367 1 39.88 150 TYR B CA 1
ATOM 2370 C C . TYR B 1 150 ? -15.875 1.626 0.141 1 39.88 150 TYR B C 1
ATOM 2372 O O . TYR B 1 150 ? -16.281 2.359 1.047 1 39.88 150 TYR B O 1
ATOM 2380 N N . THR B 1 151 ? -16.703 0.829 -0.599 1 39.16 151 THR B N 1
ATOM 2381 C CA . THR B 1 151 ? -18.031 0.71 -0.028 1 39.16 151 THR B CA 1
ATOM 2382 C C . THR B 1 151 ? -18 -0.09 1.271 1 39.16 151 THR B C 1
ATOM 2384 O O . THR B 1 151 ? -18.844 0.111 2.152 1 39.16 151 THR B O 1
ATOM 2387 N N . LYS B 1 152 ? -17.406 -1.17 1.236 1 36.59 152 LYS B N 1
ATOM 2388 C CA . LYS B 1 152 ? -17.438 -1.917 2.49 1 36.59 152 LYS B CA 1
ATOM 2389 C C . LYS B 1 152 ? -17.016 -1.034 3.666 1 36.59 152 LYS B C 1
ATOM 2391 O O . LYS B 1 152 ? -17.547 -1.173 4.77 1 36.59 152 LYS B O 1
ATOM 2396 N N . ARG B 1 153 ? -16.094 -0.221 3.41 1 39.28 153 ARG B N 1
ATOM 2397 C CA . ARG B 1 153 ? -15.742 0.736 4.453 1 39.28 153 ARG B CA 1
ATOM 2398 C C . ARG B 1 153 ? -16.781 1.853 4.543 1 39.28 153 ARG B C 1
ATOM 2400 O O . ARG B 1 153 ? -16.844 2.561 5.547 1 39.28 153 ARG B O 1
ATOM 2407 N N . SER B 1 154 ? -17.469 2.197 3.443 1 31.86 154 SER B N 1
ATOM 2408 C CA . SER B 1 154 ? -18.547 3.174 3.516 1 31.86 154 SER B CA 1
ATOM 2409 C C . SER B 1 154 ? -19.844 2.525 3.988 1 31.86 154 SER B C 1
ATOM 2411 O O . SER B 1 154 ? -20.844 3.215 4.215 1 31.86 154 SER B O 1
ATOM 2413 N N . MET B 1 155 ? -20.016 1.318 3.904 1 28.25 155 MET B N 1
ATOM 2414 C CA . MET B 1 155 ? -21.266 0.82 4.477 1 28.25 155 MET B CA 1
ATOM 2415 C C . MET B 1 155 ? -21.047 0.31 5.898 1 28.25 155 MET B C 1
ATOM 2417 O O . MET B 1 155 ? -20 -0.268 6.199 1 28.25 155 MET B O 1
#

InterPro domains:
  IPR009056 Cytochrome c-like domain [PS51007] (37-136)
  IPR016003 Photosystem II extrinsic protein V, cytochrome c-550 precursor-like [PIRSF005890] (20-150)
  IPR017851 Photosystem II extrinsic protein V, cytochrome c-550 precursor [MF_01378] (1-150)
  IPR017851 Photosystem II extrinsic protein V, cytochrome c-550 precursor [TIGR03045] (21-147)
  IPR029490 Cytochrome c-550 domain [PF14495] (21-150)
  IPR036909 Cytochrome c-like domain superfamily [G3DSA:1.10.760.10] (17-144)
  IPR036909 Cytochrome c-like d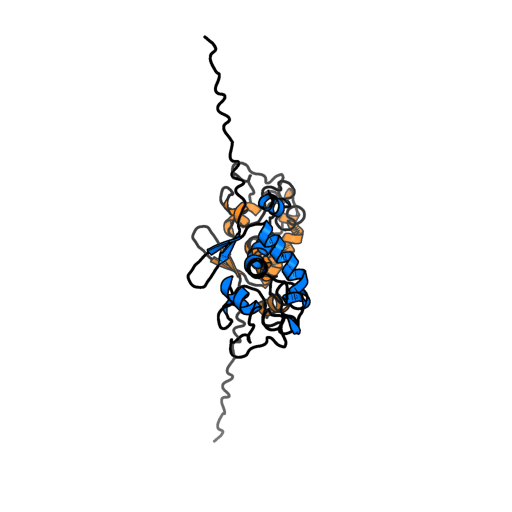omain superfamily [SSF46626] (5-143)

Sequence (310 aa):
MFVKMIGWLVLFLFAHQTWAIEVAKDTNGGILNIAPEQLKRGKRLFNSHCSSCHVGGITKTNPNIGLDLESLSLATPPRNNLDALVDYMKNPTTYDGSESIAQIHPSIASSDIFPKMRDLSEDDLYAIAAHILTQPQIQAEKWGGGKIYYTKRSMMFVKMIGWLVLFLFAHQTWAIEVAKDTNGGILNIAPEQLKRGKRLFNSHCSSCHVGGITKTNPNIGLDLESLSLATPPRNNLDALVDYMKNPTTYDGSESIAQIHPSIASSDIFPKMRDLSEDDLYAIAAHILTQPQIQAEKWGGGKIYYTKRSM

Radius of gyration: 25.75 Å; Cα contacts (8 Å, |Δi|>4): 481; chains: 2; bounding box: 128×65×53 Å

Secondary structure (DSSP, 8-state):
--------------------EEEE-STTS-EEEEPHHHHHHHHHHHHHHTTTTSGGG--TT-TT--SSHHHHHTSSS--SSHHHHHHHHHS-B-TTS-SB-TTTS--STTTTT-GGGTT--HHHHHHHHHHHHHHHHHHHHTSS--THHHHHHH-/--------------------EEEE-STTS-EEEEPHHHHHHHHHHHHHHTTTTSGGG--TT-TT--SSHHHHHTSSS--SSHHHHHHHHHS-B-TTS-SB-TTTS--STTTTT-GGGTT--HHHHHHHHHHHHHHHHHHHHTSS--THHHHHHH-

Nearest PDB structures (foldseek):
  8xr6-assembly1_v  TM=9.086E-01  e=1.209E-17  Chroomonas placoidea
  1mz4-assembly1_A  TM=9.648E-01  e=9.168E-16  Thermosynechococcus vestitus
  8j5k-assembly1_v  TM=9.125E-01  e=1.422E-16  Stephanocyclus meneghinianus
  5b5e-assembly1_v  TM=9.134E-01  e=5.337E-16  Thermostichus vulcanus
  8iwh-assembly1_v  TM=9.100E-01  e=1.510E-16  Thalassiosira pseudonana

Solvent-accessible surface area (backbone atoms only — not comparable to full-atom values): 16741 Å² total; per-residue (Å²): 136,85,79,78,78,80,77,82,78,76,76,76,76,74,72,71,70,62,52,54,51,78,39,46,33,42,94,86,71,43,70,39,72,42,46,54,68,45,41,52,50,6,45,54,50,33,60,75,69,46,29,89,45,33,53,64,27,22,24,70,94,42,63,88,46,26,53,24,61,69,50,21,49,70,27,33,72,53,37,61,24,36,53,40,34,35,47,34,42,38,59,30,46,40,64,75,47,79,44,79,38,37,90,82,38,79,12,52,76,23,19,90,83,28,59,82,38,61,79,58,46,73,67,48,40,47,18,31,30,48,32,50,72,42,39,40,61,56,38,18,45,53,41,15,40,39,80,48,51,64,42,56,44,70,82,135,83,77,79,79,80,77,80,80,78,77,76,74,73,74,69,69,63,52,54,51,79,39,48,35,44,94,85,70,42,71,39,72,43,46,57,69,44,41,53,51,6,45,54,50,33,59,75,70,47,30,88,44,31,53,64,28,20,24,71,94,42,62,89,47,25,53,25,62,70,50,22,48,70,27,35,71,53,36,62,24,37,54,39,34,36,48,33,43,39,58,32,47,41,63,76,45,80,42,80,36,37,89,82,38,79,11,54,77,21,20,87,82,28,58,83,35,60,79,59,47,75,67,50,39,47,19,31,30,48,31,50,73,42,38,40,60,56,36,19,44,53,42,16,40,41,81,47,51,64,41,55,45,68,80

Foldseek 3Di:
DPPPPPPPPPPPPPPLVQDFDWFAADPVRDIDTDGPVLLVLLVVLCVVAPCVQQPVQAGNVDRVAGLEQVSQVQFVPRQLHQVNQLVCQAWNDPSNRPGTPCQPDHHCVVCVNVVSRVPQDSSNSSSNSVNSNCVVVVVVCVVVPDVCVVVVNVD/DPPPPPPPPPPPPPPPVQDFDWFAADPVRDIDTDGPVLLVLLVVLCVVAPCVQQPVQAGNVDRVAGLEQVSQVQFVPRQLHQVNQLVCQAWNDPSNRPGTPCQPDHHCVVCVNVVSRVPQDSSNSSSNSVNSNCVVVVVVCVVVPDVCVVVVSVD

pLDDT: mean 85.87, std 19.26, range [28.25, 98.81]

Organism: Cyanidium caldarium (NCBI:txid2771)